Protein AF-A0A1N6SUN8-F1 (afdb_monomer_lite)

Sequence (282 aa):
MEERDVRRLLSTALGSEPPSPFDSANVVTRGRRTRRRRRLAASGGVVLAVAAVTLPLVAGLQPSATTTVAGGRESAPATRSAGPTVSPSPSRSVAPSPSGAVVPSTTTTPSDVPTGRVVLTAGCATADPSAGADDEHGLPANQPKLMELYGRVEPAVKRRFPQVYAGGRLASPRDRIEVFRKPSSAFDEYVLREFARDCVAVFDARYSAREIKARADQIIADRAYWAARGITVASVGYDYIGQVVPVGVTGDVERARAEIPHRYRSGVPVEIIEHKAIFRAW

Organism: NCBI:txid1198245

pLDDT: mean 78.21, std 22.13, range [30.31, 98.56]

Radius of gyration: 28.71 Å; chains: 1; bounding box: 72×64×67 Å

Foldseek 3Di:
DDPVVVVVVVDVVPPPDPPDPPPVVVVVVVVVVVVVVVVVVVPDDDDDDDDDDDDDDDDDDDDDDDDDDDDDDDDDDDDDDDDDDDDDDDDDDDDDDDDDDDDPPPPPPPPPDQPFDKQKAQLLVVFDLCQQAADPVGGRNLVVVAVVVCVVPVVVCCVPPVFWWLAWDDPSSSNEIETETADDPVSSVCCNPVVNNGTYMYGYAPGHNVLLVVVLVVVVVCQVVQVVVQKHFPDWDGDSSHQATETEIDGCQVVCQVPVQVVVVPGHGYDYDHNPPPPPVD

Secondary structure (DSSP, 8-state):
--HHHHHHHHHHHS-S-PPP---HHHHHHHHHHHHHHHHHHTS---------------------------------------------------PPPP-----------------S-EEE-GGGGG--GGGGSB-TTSSBTTHHHHHHHHHHHHHHHHHH-TTTEEEEEEEGGGTEEEEEESS-HHHHHHHHHHTTTS-EEEEE-SS-HHHHHHHHHHHHHTHHHHHTTTEEEEEE---TTSS-EEEEEEE-HHHHHHHHHHHT-SSS-EEEEE--------

Structure (mmCIF, N/CA/C/O backbone):
data_AF-A0A1N6SUN8-F1
#
_entry.id   AF-A0A1N6SUN8-F1
#
loop_
_atom_site.group_PDB
_atom_site.id
_atom_site.type_symbol
_atom_site.label_atom_id
_atom_site.label_alt_id
_atom_site.label_comp_id
_atom_site.label_asym_id
_atom_site.label_entity_id
_atom_site.label_seq_id
_atom_site.pdbx_PDB_ins_code
_atom_site.Cartn_x
_atom_site.Cartn_y
_atom_site.Cartn_z
_atom_site.occupancy
_atom_site.B_iso_or_equiv
_atom_site.auth_seq_id
_atom_site.auth_comp_id
_atom_site.auth_asym_id
_atom_site.auth_atom_id
_atom_site.pdbx_PDB_model_num
ATOM 1 N N . MET A 1 1 ? -32.050 23.453 -13.429 1.00 56.84 1 MET A N 1
ATOM 2 C CA . MET A 1 1 ? -31.048 24.536 -13.414 1.00 56.84 1 MET A CA 1
ATOM 3 C C . MET A 1 1 ? -30.211 24.345 -14.662 1.00 56.84 1 MET A C 1
ATOM 5 O O . MET A 1 1 ? -29.557 23.316 -14.773 1.00 56.84 1 MET A O 1
ATOM 9 N N . GLU A 1 2 ? -30.374 25.213 -15.657 1.00 80.62 2 GLU A N 1
ATOM 10 C CA . GLU A 1 2 ? -29.755 25.021 -16.972 1.00 80.62 2 GLU A CA 1
ATOM 11 C C . GLU A 1 2 ? -28.292 25.482 -16.966 1.00 80.62 2 GLU A C 1
ATOM 13 O O . GLU A 1 2 ? -27.910 26.367 -16.204 1.00 80.62 2 GLU A O 1
ATOM 18 N N . GLU A 1 3 ? -27.458 24.911 -17.839 1.00 78.50 3 GLU A N 1
ATOM 19 C CA . GLU A 1 3 ? -26.029 25.248 -17.971 1.00 78.50 3 GLU A CA 1
ATOM 20 C C . GLU A 1 3 ? -25.787 26.760 -18.165 1.00 78.50 3 GLU A C 1
ATOM 22 O O . GLU A 1 3 ? -24.767 27.310 -17.742 1.00 78.50 3 GLU A O 1
ATOM 27 N N . ARG A 1 4 ? -26.766 27.457 -18.753 1.00 84.75 4 ARG A N 1
ATOM 28 C CA . ARG A 1 4 ? -26.748 28.911 -18.942 1.00 84.75 4 ARG A CA 1
ATOM 29 C C . ARG A 1 4 ? -26.793 29.684 -17.623 1.00 84.75 4 ARG A C 1
ATOM 31 O O . ARG A 1 4 ? -26.097 30.690 -17.514 1.00 84.75 4 ARG A O 1
ATOM 38 N N . ASP A 1 5 ? -27.520 29.199 -16.618 1.00 88.06 5 ASP A N 1
ATOM 39 C CA . ASP A 1 5 ? -27.576 29.834 -15.294 1.00 88.06 5 ASP A CA 1
ATOM 40 C C . ASP A 1 5 ? -26.265 29.646 -14.532 1.00 88.06 5 ASP A C 1
ATOM 42 O O . ASP A 1 5 ? -25.778 30.580 -13.898 1.00 88.06 5 ASP A O 1
ATOM 46 N N . VAL A 1 6 ? -25.635 28.474 -14.663 1.00 83.06 6 VAL A N 1
ATOM 47 C CA . VAL A 1 6 ? -24.327 28.200 -14.049 1.00 83.06 6 VAL A CA 1
ATOM 48 C C . VAL A 1 6 ? -23.251 29.105 -14.649 1.00 83.06 6 VAL A C 1
ATOM 50 O O . VAL A 1 6 ? -22.473 29.711 -13.913 1.00 83.06 6 VAL A O 1
ATOM 53 N N . ARG A 1 7 ? -23.234 29.272 -15.980 1.00 81.88 7 ARG A N 1
ATOM 54 C CA . ARG A 1 7 ? -22.300 30.196 -16.646 1.00 81.88 7 ARG A CA 1
ATOM 55 C C . ARG A 1 7 ? -22.542 31.645 -16.239 1.00 81.88 7 ARG A C 1
ATOM 57 O O . ARG A 1 7 ? -21.577 32.376 -16.027 1.00 81.88 7 ARG A O 1
ATOM 64 N N . ARG A 1 8 ? -23.805 32.052 -16.089 1.00 86.44 8 ARG A N 1
ATOM 65 C CA . ARG A 1 8 ? -24.150 33.412 -15.665 1.00 86.44 8 ARG A CA 1
ATOM 66 C C . ARG A 1 8 ? -23.684 33.673 -14.233 1.00 86.44 8 ARG A C 1
ATOM 68 O O . ARG A 1 8 ? -22.977 34.650 -14.013 1.00 86.44 8 ARG A O 1
ATOM 75 N N . LEU A 1 9 ? -23.956 32.755 -13.305 1.00 85.44 9 LEU A N 1
ATOM 76 C CA . LEU A 1 9 ? -23.503 32.849 -11.913 1.00 85.44 9 LEU A CA 1
ATOM 77 C C . LEU A 1 9 ? -21.974 32.860 -11.791 1.00 85.44 9 LEU A C 1
ATOM 79 O O . LEU A 1 9 ? -21.438 33.663 -11.033 1.00 85.44 9 LEU A O 1
ATOM 83 N N . LEU A 1 10 ? -21.263 32.048 -12.579 1.00 82.25 10 LEU A N 1
ATOM 84 C CA . LEU A 1 10 ? -19.796 32.061 -12.606 1.00 82.25 10 LEU A CA 1
ATOM 85 C C . LEU A 1 10 ? -19.239 33.370 -13.171 1.00 82.25 10 LEU A C 1
ATOM 87 O O . LEU A 1 10 ? -18.302 33.920 -12.604 1.00 82.25 10 LEU A O 1
ATOM 91 N N . SER A 1 11 ? -19.833 33.907 -14.240 1.00 80.38 11 SER A N 1
ATOM 92 C CA . SER A 1 11 ? -19.398 35.187 -14.817 1.00 80.38 11 SER A CA 1
ATOM 93 C C . SER A 1 11 ? -19.663 36.386 -13.900 1.00 80.38 11 SER A C 1
ATOM 95 O O . SER A 1 11 ? -18.913 37.353 -13.930 1.00 80.38 11 SER A O 1
ATOM 97 N N . THR A 1 12 ? -20.706 36.326 -13.066 1.00 84.44 12 THR A N 1
ATOM 98 C CA . THR A 1 12 ? -21.025 37.379 -12.091 1.00 84.44 12 THR A CA 1
ATOM 99 C C . THR A 1 12 ? -20.189 37.257 -10.815 1.00 84.44 12 THR A C 1
ATOM 101 O O . THR A 1 12 ? -19.820 38.274 -10.237 1.00 84.44 12 THR A O 1
ATOM 104 N N . ALA A 1 13 ? -19.856 36.035 -10.384 1.00 76.06 13 ALA A N 1
ATOM 105 C CA . ALA A 1 13 ? -19.004 35.805 -9.216 1.00 76.06 13 ALA A CA 1
ATOM 106 C C . ALA A 1 13 ? -17.519 36.085 -9.500 1.00 76.06 13 ALA A C 1
ATOM 108 O O . ALA A 1 13 ? -16.799 36.537 -8.616 1.00 76.06 13 ALA A O 1
ATOM 109 N N . LEU A 1 14 ? -17.067 35.861 -10.737 1.00 74.69 14 LEU A N 1
ATOM 110 C CA . LEU A 1 14 ? -15.730 36.218 -11.215 1.00 74.69 14 LEU A CA 1
ATOM 111 C C . LEU A 1 14 ? -15.720 37.649 -11.759 1.00 74.69 14 LEU A C 1
ATOM 113 O O . LEU A 1 14 ? -15.296 37.882 -12.892 1.00 74.69 14 LEU A O 1
ATOM 117 N N . GLY A 1 15 ? -16.240 38.593 -10.966 1.00 70.00 15 GLY A N 1
ATOM 118 C CA . GLY A 1 15 ? -16.196 40.017 -11.284 1.00 70.00 15 GLY A CA 1
ATOM 119 C C . GLY A 1 15 ? -14.800 40.446 -11.744 1.00 70.00 15 GLY A C 1
ATOM 120 O O . GLY A 1 15 ? -13.808 39.787 -11.440 1.00 70.00 15 GLY A O 1
ATOM 121 N N . SER A 1 16 ? -14.747 41.543 -12.501 1.00 64.06 16 SER A N 1
ATOM 122 C CA . SER A 1 16 ? -13.573 42.138 -13.159 1.00 64.06 16 SER A CA 1
ATOM 123 C C . SER A 1 16 ? -12.504 42.662 -12.187 1.00 64.06 16 SER A C 1
ATOM 125 O O . SER A 1 16 ? -12.005 43.777 -12.332 1.00 64.06 16 SER A O 1
ATOM 127 N N . GLU A 1 17 ? -12.180 41.883 -11.167 1.00 63.97 17 GLU A N 1
ATOM 128 C CA . GLU A 1 17 ? -11.077 42.101 -10.261 1.00 63.97 17 GLU A CA 1
ATOM 129 C C . GLU A 1 17 ? -9.815 41.605 -10.980 1.00 63.97 17 GLU A C 1
ATOM 131 O O . GLU A 1 17 ? -9.708 40.415 -11.300 1.00 63.97 17 GLU A O 1
ATOM 136 N N . PRO A 1 18 ? -8.890 42.509 -11.348 1.00 66.38 18 PRO A N 1
ATOM 137 C CA . PRO A 1 18 ? -7.663 42.109 -12.016 1.00 66.38 18 PRO A CA 1
ATOM 138 C C . PRO A 1 18 ? -6.938 41.092 -11.128 1.00 66.38 18 PRO A C 1
ATOM 140 O O . PRO A 1 18 ? -6.880 41.293 -9.911 1.00 66.38 18 PRO A O 1
ATOM 143 N N . PRO A 1 19 ? -6.400 39.996 -11.699 1.00 67.69 19 PRO A N 1
ATOM 144 C CA . PRO A 1 19 ? -5.712 38.990 -10.909 1.00 67.69 19 PRO A CA 1
ATOM 145 C C . PRO A 1 19 ? -4.619 39.688 -10.109 1.00 67.69 19 PRO A C 1
ATOM 147 O O . PRO A 1 19 ? -3.731 40.321 -10.686 1.00 67.69 19 PRO A O 1
ATOM 150 N N . SER A 1 20 ? -4.723 39.607 -8.780 1.00 71.19 20 SER A N 1
ATOM 151 C CA . SER A 1 20 ? -3.687 40.112 -7.885 1.00 71.19 20 SER A CA 1
ATOM 152 C C . SER A 1 20 ? -2.352 39.560 -8.387 1.00 71.19 20 SER A C 1
ATOM 154 O O . SER A 1 20 ? -2.270 38.343 -8.603 1.00 71.19 20 SER A O 1
ATOM 156 N N . PRO A 1 21 ? -1.352 40.415 -8.678 1.00 74.19 21 PRO A N 1
ATOM 157 C CA . PRO A 1 21 ? -0.106 39.969 -9.275 1.00 74.19 21 PRO A CA 1
ATOM 158 C C . PRO A 1 21 ? 0.476 38.890 -8.374 1.00 74.19 21 PRO A C 1
ATOM 160 O O . PRO A 1 21 ? 0.849 39.138 -7.227 1.00 74.19 21 PRO A O 1
ATOM 163 N N . PHE A 1 22 ? 0.473 37.661 -8.885 1.00 68.88 22 PHE A N 1
ATOM 164 C CA . PHE A 1 22 ? 0.947 36.515 -8.140 1.00 68.88 22 PHE A CA 1
ATOM 165 C C . PHE A 1 22 ? 2.447 36.704 -7.942 1.00 68.88 22 PHE A C 1
ATOM 167 O O . PHE A 1 22 ? 3.230 36.559 -8.883 1.00 68.88 22 PHE A O 1
ATOM 174 N N . ASP A 1 23 ? 2.839 37.087 -6.728 1.00 74.81 23 ASP A N 1
ATOM 175 C CA . ASP A 1 23 ? 4.227 37.362 -6.375 1.00 74.81 23 ASP A CA 1
ATOM 176 C C . ASP A 1 23 ? 5.006 36.046 -6.254 1.00 74.81 23 ASP A C 1
ATOM 178 O O . ASP A 1 23 ? 5.280 35.497 -5.180 1.00 74.81 23 ASP A O 1
ATOM 182 N N . SER A 1 24 ? 5.333 35.506 -7.423 1.00 75.62 24 SER A N 1
ATOM 183 C CA . SER A 1 24 ? 6.122 34.297 -7.606 1.00 75.62 24 SER A CA 1
ATOM 184 C C . SER A 1 24 ? 7.505 34.430 -6.963 1.00 75.62 24 SER A C 1
ATOM 186 O O . SER A 1 24 ? 8.028 33.445 -6.435 1.00 75.62 24 SER A O 1
ATOM 188 N N . ALA A 1 25 ? 8.066 35.643 -6.901 1.00 72.94 25 ALA A N 1
ATOM 189 C CA . ALA A 1 25 ? 9.340 35.906 -6.243 1.00 72.94 25 ALA A CA 1
ATOM 190 C C . ALA A 1 25 ? 9.250 35.676 -4.724 1.00 72.94 25 ALA A C 1
ATOM 192 O O . ALA A 1 25 ? 10.136 35.032 -4.145 1.00 72.94 25 ALA A O 1
ATOM 193 N N . ASN A 1 26 ? 8.159 36.101 -4.078 1.00 70.00 26 ASN A N 1
ATOM 194 C CA . ASN A 1 26 ? 7.915 35.817 -2.661 1.00 70.00 26 ASN A CA 1
ATOM 195 C C . ASN A 1 26 ? 7.646 34.329 -2.388 1.00 70.00 26 ASN A C 1
ATOM 197 O O . ASN A 1 26 ? 8.104 33.791 -1.375 1.00 70.00 26 ASN A O 1
ATOM 201 N N . VAL A 1 27 ? 6.974 33.616 -3.298 1.00 72.88 27 VAL A N 1
ATOM 202 C CA . VAL A 1 27 ? 6.751 32.165 -3.154 1.00 72.88 27 VAL A CA 1
ATOM 203 C C . VAL A 1 27 ? 8.070 31.387 -3.260 1.00 72.88 27 VAL A C 1
ATOM 205 O O . VAL A 1 27 ? 8.352 30.525 -2.421 1.00 72.88 27 VAL A O 1
ATOM 208 N N . VAL A 1 28 ? 8.933 31.728 -4.224 1.00 75.44 28 VAL A N 1
ATOM 209 C CA . VAL A 1 28 ? 10.231 31.059 -4.429 1.00 75.44 28 VAL A CA 1
ATOM 210 C C . VAL A 1 28 ? 11.203 31.345 -3.279 1.00 75.44 28 VAL A C 1
ATOM 212 O O . VAL A 1 28 ? 11.866 30.431 -2.774 1.00 75.44 28 VAL A O 1
ATOM 215 N N . THR A 1 29 ? 11.272 32.589 -2.799 1.00 74.06 29 THR A N 1
ATOM 216 C CA . THR A 1 29 ? 12.125 32.947 -1.651 1.00 74.06 29 THR A CA 1
ATOM 217 C C . THR A 1 29 ? 11.639 32.301 -0.350 1.00 74.06 29 THR A C 1
ATOM 219 O O . THR A 1 29 ? 12.455 31.755 0.407 1.00 74.06 29 THR A O 1
ATOM 222 N N . ARG A 1 30 ? 10.319 32.243 -0.115 1.00 72.12 30 ARG A N 1
ATOM 223 C CA . ARG A 1 30 ? 9.719 31.532 1.029 1.00 72.12 30 ARG A CA 1
ATOM 224 C C . ARG A 1 30 ? 9.969 30.017 0.956 1.00 72.12 30 ARG A C 1
ATOM 226 O O . ARG A 1 30 ? 10.292 29.398 1.976 1.00 72.12 30 ARG A O 1
ATOM 233 N N . GLY A 1 31 ? 9.950 29.429 -0.241 1.00 70.19 31 GLY A N 1
ATOM 234 C CA . GLY A 1 31 ? 10.326 28.030 -0.471 1.00 70.19 31 GLY A CA 1
ATOM 235 C C . GLY A 1 31 ? 11.788 27.731 -0.108 1.00 70.19 31 GLY A C 1
ATOM 236 O O . GLY A 1 31 ? 12.070 26.804 0.661 1.00 70.19 31 GLY A O 1
ATOM 237 N N . ARG A 1 32 ? 12.732 28.564 -0.573 1.00 75.38 32 ARG A N 1
ATOM 238 C CA . ARG A 1 32 ? 14.177 28.394 -0.311 1.00 75.38 32 ARG A CA 1
ATOM 239 C C . ARG A 1 32 ? 14.530 28.488 1.180 1.00 75.38 32 ARG A C 1
ATOM 241 O O . ARG A 1 32 ? 15.350 27.705 1.668 1.00 75.38 32 ARG A O 1
ATOM 248 N N . ARG A 1 33 ? 13.887 29.393 1.929 1.00 70.06 33 ARG A N 1
ATOM 249 C CA . ARG A 1 33 ? 14.151 29.591 3.371 1.00 70.06 33 ARG A CA 1
ATOM 250 C C . ARG A 1 33 ? 13.700 28.393 4.215 1.00 70.06 33 ARG A C 1
ATOM 252 O O . ARG A 1 33 ? 14.422 27.963 5.115 1.00 70.06 33 ARG A O 1
ATOM 259 N N . THR A 1 34 ? 12.556 27.803 3.872 1.00 63.06 34 THR A N 1
ATOM 260 C CA . THR A 1 34 ? 12.016 26.607 4.543 1.00 63.06 34 THR A CA 1
ATOM 261 C C . THR A 1 34 ? 12.901 25.377 4.303 1.00 63.06 34 THR A C 1
ATOM 263 O O . THR A 1 34 ? 13.133 24.585 5.218 1.00 63.06 34 THR A O 1
ATOM 266 N N . ARG A 1 35 ? 13.480 25.249 3.100 1.00 60.81 35 ARG A N 1
ATOM 267 C CA . ARG A 1 35 ? 14.378 24.139 2.732 1.00 60.81 35 ARG A CA 1
ATOM 268 C C . ARG A 1 35 ? 15.741 24.228 3.434 1.00 60.81 35 ARG A C 1
ATOM 270 O O . ARG A 1 35 ? 16.231 23.211 3.919 1.00 60.81 35 ARG A O 1
ATOM 277 N N . ARG A 1 36 ? 16.314 25.435 3.589 1.00 63.62 36 ARG A N 1
ATOM 278 C CA . ARG A 1 36 ? 17.537 25.645 4.399 1.00 63.62 36 ARG A CA 1
ATOM 279 C C . ARG A 1 36 ? 17.331 25.287 5.874 1.00 63.62 36 ARG A C 1
ATOM 281 O O . ARG A 1 36 ? 18.203 24.654 6.456 1.00 63.62 36 ARG A O 1
ATOM 288 N N . ARG A 1 37 ? 16.172 25.613 6.463 1.00 58.56 37 ARG A N 1
ATOM 289 C CA . ARG A 1 37 ? 15.859 25.228 7.854 1.00 58.56 37 ARG A CA 1
ATOM 290 C C . ARG A 1 37 ? 15.764 23.711 8.043 1.00 58.56 37 ARG A C 1
ATOM 292 O O . ARG A 1 37 ? 16.254 23.203 9.042 1.00 58.56 37 ARG A O 1
ATOM 299 N N . ARG A 1 38 ? 15.211 22.976 7.069 1.00 56.09 38 ARG A N 1
ATOM 300 C CA . ARG A 1 38 ? 15.175 21.500 7.118 1.00 56.09 38 ARG A CA 1
ATOM 301 C C . ARG A 1 38 ? 16.560 20.862 7.005 1.00 56.09 38 ARG A C 1
ATOM 303 O O . ARG A 1 38 ? 16.800 19.860 7.663 1.00 56.09 38 ARG A O 1
ATOM 310 N N . ARG A 1 39 ? 17.478 21.460 6.234 1.00 53.47 39 ARG A N 1
ATOM 311 C CA . ARG A 1 39 ? 18.872 20.987 6.149 1.00 53.47 39 ARG A CA 1
ATOM 312 C C . ARG A 1 39 ? 19.639 21.157 7.464 1.00 53.47 39 ARG A C 1
ATOM 314 O O . ARG A 1 39 ? 20.458 20.308 7.773 1.00 53.47 39 ARG A O 1
ATOM 321 N N . LEU A 1 40 ? 19.332 22.188 8.256 1.00 47.19 40 LEU A N 1
ATOM 322 C CA . LEU A 1 40 ? 19.958 22.395 9.570 1.00 47.19 40 LEU A CA 1
ATOM 323 C C . LEU A 1 40 ? 19.344 21.520 10.679 1.00 47.19 40 LEU A C 1
ATOM 325 O O . LEU A 1 40 ? 20.030 21.181 11.632 1.00 47.19 40 LEU A O 1
ATOM 329 N N . ALA A 1 41 ? 18.089 21.081 10.542 1.00 48.00 41 ALA A N 1
ATOM 330 C CA . ALA A 1 41 ? 17.461 20.163 11.500 1.00 48.00 41 ALA A CA 1
ATOM 331 C C . ALA A 1 41 ? 17.980 18.711 11.402 1.00 48.00 41 ALA A C 1
ATOM 333 O O . ALA A 1 41 ? 17.825 17.946 12.349 1.00 48.00 41 ALA A O 1
ATOM 334 N N . ALA A 1 42 ? 18.612 18.333 10.285 1.00 50.69 42 ALA A N 1
ATOM 335 C CA . ALA A 1 42 ? 19.261 17.029 10.122 1.00 50.69 42 ALA A CA 1
ATOM 336 C C . ALA A 1 42 ? 20.680 16.977 10.731 1.00 50.69 42 ALA A C 1
ATOM 338 O O . ALA A 1 42 ? 21.271 15.905 10.814 1.00 50.69 42 ALA A O 1
ATOM 339 N N . SER A 1 43 ? 21.216 18.111 11.193 1.00 47.41 43 SER A N 1
ATOM 340 C CA . SER A 1 43 ? 22.536 18.215 11.816 1.00 47.41 43 SER A CA 1
ATOM 341 C C . SER A 1 43 ? 22.460 19.087 13.075 1.00 47.41 43 SER A C 1
ATOM 343 O O . SER A 1 43 ? 22.785 20.264 13.023 1.00 47.41 43 SER A O 1
ATOM 345 N N . GLY A 1 44 ? 21.977 18.505 14.179 1.00 40.88 44 GLY A N 1
ATOM 346 C CA . GLY A 1 44 ? 22.195 18.926 15.574 1.00 40.88 44 GLY A CA 1
ATOM 347 C C . GLY A 1 44 ? 22.048 20.412 15.957 1.00 40.88 44 GLY A C 1
ATOM 348 O O . GLY A 1 44 ? 22.893 21.235 15.629 1.00 40.88 44 GLY A O 1
ATOM 349 N N . GLY A 1 45 ? 21.079 20.719 16.829 1.00 34.34 45 GLY A N 1
ATOM 350 C CA . GLY A 1 45 ? 21.181 21.866 17.746 1.00 34.34 45 GLY A CA 1
ATOM 351 C C . GLY A 1 45 ? 19.976 22.810 17.782 1.00 34.34 45 GLY A C 1
ATOM 352 O O . GLY A 1 45 ? 19.557 23.372 16.776 1.00 34.34 45 GLY A O 1
ATOM 353 N N . VAL A 1 46 ? 19.440 22.993 18.989 1.00 44.28 46 VAL A N 1
ATOM 354 C CA . VAL A 1 46 ? 18.352 23.907 19.370 1.00 44.28 46 VAL A CA 1
ATOM 355 C C . VAL A 1 46 ? 18.773 25.372 19.210 1.00 44.28 46 VAL A C 1
ATOM 357 O O . VAL A 1 46 ? 19.766 25.745 19.818 1.00 44.28 46 VAL A O 1
ATOM 360 N N . VAL A 1 47 ? 17.969 26.217 18.537 1.00 35.91 47 VAL A N 1
ATOM 361 C CA . VAL A 1 47 ? 17.794 27.648 18.892 1.00 35.91 47 VAL A CA 1
ATOM 362 C C . VAL A 1 47 ? 16.382 28.140 18.512 1.00 35.91 47 VAL A C 1
ATOM 364 O O . VAL A 1 47 ? 15.921 27.970 17.382 1.00 35.91 47 VAL A O 1
ATOM 367 N N . LEU A 1 48 ? 15.717 28.765 19.488 1.00 43.09 48 LEU A N 1
ATOM 368 C CA . LEU A 1 48 ? 14.439 29.486 19.424 1.00 43.09 48 LEU A CA 1
ATOM 369 C C . LEU A 1 48 ? 14.513 30.745 18.540 1.00 43.09 48 LEU A C 1
ATOM 371 O O . LEU A 1 48 ? 15.464 31.513 18.642 1.00 43.09 48 LEU A O 1
ATOM 375 N N . ALA A 1 49 ? 13.463 31.031 17.762 1.00 30.31 49 ALA A N 1
ATOM 376 C CA . ALA A 1 49 ? 13.185 32.391 17.287 1.00 30.31 49 ALA A CA 1
ATOM 377 C C . ALA A 1 49 ? 11.681 32.575 17.019 1.00 30.31 49 ALA A C 1
ATOM 379 O O . ALA A 1 49 ? 11.135 32.022 16.061 1.00 30.31 49 ALA A O 1
ATOM 380 N N . VAL A 1 50 ? 11.040 33.346 17.901 1.00 34.28 50 VAL A N 1
ATOM 381 C CA . VAL A 1 50 ? 9.632 33.764 17.873 1.00 34.28 50 VAL A CA 1
ATOM 382 C C . VAL A 1 50 ? 9.471 34.938 16.905 1.00 34.28 50 VAL A C 1
ATOM 384 O O . VAL A 1 50 ? 10.240 35.893 16.962 1.00 34.28 50 VAL A O 1
ATOM 387 N N . ALA A 1 51 ? 8.457 34.888 16.042 1.00 31.47 51 ALA A N 1
ATOM 388 C CA . ALA A 1 51 ? 7.968 36.051 15.307 1.00 31.47 51 ALA A CA 1
ATOM 389 C C . ALA A 1 51 ? 6.439 36.069 15.415 1.00 31.47 51 ALA A C 1
ATOM 391 O O . ALA A 1 51 ? 5.770 35.176 14.899 1.00 31.47 51 ALA A O 1
ATOM 392 N N . ALA A 1 52 ? 5.921 37.057 16.14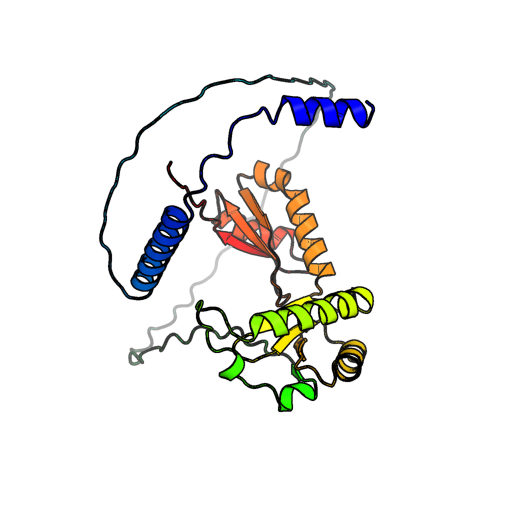3 1.00 36.62 52 ALA A N 1
ATOM 393 C CA . ALA A 1 52 ? 4.499 37.297 16.335 1.00 36.62 52 ALA A CA 1
ATOM 394 C C . ALA A 1 52 ? 3.897 37.945 15.080 1.00 36.62 52 ALA A C 1
ATOM 396 O O . ALA A 1 52 ? 4.440 38.921 14.565 1.00 36.62 52 ALA A O 1
ATOM 397 N N . VAL A 1 53 ? 2.768 37.417 14.611 1.00 34.25 53 VAL A N 1
ATOM 398 C CA . VAL A 1 53 ? 1.900 38.071 13.626 1.00 34.25 53 VAL A CA 1
ATOM 399 C C . VAL A 1 53 ? 0.478 37.971 14.163 1.00 34.25 53 VAL A C 1
ATOM 401 O O . VAL A 1 53 ? -0.012 36.881 14.434 1.00 34.25 53 VAL A O 1
ATOM 404 N N . THR A 1 54 ? -0.144 39.122 14.381 1.00 37.44 54 THR A N 1
ATOM 405 C CA . THR A 1 54 ? -1.511 39.288 14.881 1.00 37.44 54 THR A CA 1
ATOM 406 C C . THR A 1 54 ? -2.514 39.427 13.728 1.00 37.44 54 THR A C 1
ATOM 408 O O . THR A 1 54 ? -2.124 39.863 12.645 1.00 37.44 54 THR A O 1
ATOM 411 N N . LEU A 1 55 ? -3.798 39.143 14.039 1.00 34.09 55 LEU A N 1
ATOM 412 C CA . LEU A 1 55 ? -5.080 39.512 13.372 1.00 34.09 55 LEU A CA 1
ATOM 413 C C . LEU A 1 55 ? -5.897 38.326 12.793 1.00 34.09 55 LEU A C 1
ATOM 415 O O . LEU A 1 55 ? -5.314 37.328 12.384 1.00 34.09 55 LEU A O 1
ATOM 419 N N . PRO A 1 56 ? -7.233 38.462 12.619 1.00 34.19 56 PRO A N 1
ATOM 420 C CA . PRO A 1 56 ? -8.261 38.720 13.634 1.00 34.19 56 PRO A CA 1
ATOM 421 C C . PRO A 1 56 ? -9.404 37.666 13.598 1.00 34.19 56 PRO A C 1
ATOM 423 O O . PRO A 1 56 ? -9.586 36.943 12.621 1.00 34.19 56 PRO A O 1
ATOM 426 N N . LEU A 1 57 ? -10.192 37.607 14.682 1.00 40.16 57 LEU A N 1
ATOM 427 C CA . LEU A 1 57 ? -11.412 36.798 14.836 1.00 40.16 57 LEU A CA 1
ATOM 428 C C . LEU A 1 57 ? -12.425 37.016 13.695 1.00 40.16 57 LEU A C 1
ATOM 430 O O . LEU A 1 57 ? -12.785 38.156 13.410 1.00 40.16 57 LEU A O 1
ATOM 434 N N . VAL A 1 58 ? -13.018 35.927 13.191 1.00 37.16 58 VAL A N 1
ATOM 435 C CA . VAL A 1 58 ? -14.358 35.956 12.581 1.00 37.16 58 VAL A CA 1
ATOM 436 C C . VAL A 1 58 ? -15.225 34.895 13.250 1.00 37.16 58 VAL A C 1
ATOM 438 O O . VAL A 1 58 ? -14.900 33.709 13.258 1.00 37.16 58 VAL A O 1
ATOM 441 N N . ALA A 1 59 ? -16.309 35.369 13.858 1.00 38.16 59 ALA A N 1
ATOM 442 C CA . ALA A 1 59 ? -17.325 34.590 14.544 1.00 38.16 59 ALA A CA 1
ATOM 443 C C . ALA A 1 59 ? -18.504 34.260 13.611 1.00 38.16 59 ALA A C 1
ATOM 445 O O . ALA A 1 59 ? -18.810 35.022 12.695 1.00 38.16 59 ALA A O 1
ATOM 446 N N . GLY A 1 60 ? -19.212 33.176 13.937 1.00 34.56 60 GLY A N 1
ATOM 447 C CA . GLY A 1 60 ? -20.552 32.843 13.436 1.00 34.56 60 GLY A CA 1
ATOM 448 C C . GLY A 1 60 ? -20.584 31.605 12.536 1.00 34.56 60 GLY A C 1
ATOM 449 O O . GLY A 1 60 ? -19.642 31.345 11.804 1.00 34.56 60 GLY A O 1
ATOM 450 N N . LEU A 1 61 ? -21.608 30.756 12.527 1.00 36.72 61 LEU A N 1
ATOM 451 C CA . LEU A 1 61 ? -22.880 30.653 13.247 1.00 36.72 61 LEU A CA 1
ATOM 452 C C . LEU A 1 61 ? -23.296 29.169 13.144 1.00 36.72 61 LEU A C 1
ATOM 454 O O . LEU A 1 61 ? -23.044 28.526 12.125 1.00 36.72 61 LEU A O 1
ATOM 458 N N . GLN A 1 62 ? -23.927 28.628 14.188 1.00 39.56 62 GLN A N 1
ATOM 459 C CA . GLN A 1 62 ? -24.604 27.324 14.149 1.00 39.56 62 GLN A CA 1
ATOM 460 C C . GLN A 1 62 ? -25.920 27.419 13.358 1.00 39.56 62 GLN A C 1
ATOM 462 O O . GLN A 1 62 ? -26.489 28.507 13.239 1.00 39.56 62 GLN A O 1
ATOM 467 N N . PRO A 1 63 ? -26.459 26.277 12.900 1.00 50.62 63 PRO A N 1
ATOM 468 C CA . PRO A 1 63 ? -27.715 25.859 13.521 1.00 50.62 63 PRO A CA 1
ATOM 469 C C . PRO A 1 63 ? -27.828 24.358 13.823 1.00 50.62 63 PRO A C 1
ATOM 471 O O . PRO A 1 63 ? -27.297 23.486 13.139 1.00 50.62 63 PRO A O 1
ATOM 474 N N . SER A 1 64 ? -28.590 24.119 14.886 1.00 42.78 64 SER A N 1
ATOM 475 C CA . SER A 1 64 ? -29.074 22.858 15.431 1.00 42.78 64 SER A CA 1
ATOM 476 C C . SER A 1 64 ? -30.036 22.117 14.498 1.00 42.78 64 SER A C 1
ATOM 478 O O . SER A 1 64 ? -30.879 22.736 13.854 1.00 42.78 64 SER A O 1
ATOM 480 N N . ALA A 1 65 ? -30.015 20.784 14.549 1.00 46.28 65 ALA A N 1
ATOM 481 C CA . ALA A 1 65 ? -31.179 19.960 14.232 1.00 46.28 65 ALA A CA 1
ATOM 482 C C . ALA A 1 65 ? -31.227 18.760 15.186 1.00 46.28 65 ALA A C 1
ATOM 484 O O . ALA A 1 65 ? -30.474 17.796 15.073 1.00 46.28 65 ALA A O 1
ATOM 485 N N . THR A 1 66 ? -32.110 18.876 16.169 1.00 44.41 66 THR A N 1
ATOM 486 C CA . THR A 1 66 ? -32.586 17.824 17.062 1.00 44.41 66 THR A CA 1
ATOM 487 C C . THR A 1 66 ? -33.528 16.903 16.290 1.00 44.41 66 THR A C 1
ATOM 489 O O . THR A 1 66 ? -34.458 17.369 15.636 1.00 44.41 66 THR A O 1
ATOM 492 N N . THR A 1 67 ? -33.347 15.589 16.396 1.00 53.41 67 THR A N 1
ATOM 493 C CA . THR A 1 67 ? -34.411 14.633 16.066 1.00 53.41 67 THR A CA 1
ATOM 494 C C . THR A 1 67 ? -34.520 13.625 17.196 1.00 53.41 67 THR A C 1
ATOM 496 O O . THR A 1 67 ? -33.662 12.772 17.403 1.00 53.41 67 THR A O 1
ATOM 499 N N . THR A 1 68 ? -35.578 13.806 17.974 1.00 45.12 68 THR A N 1
ATOM 500 C CA . THR A 1 68 ? -36.022 12.948 19.065 1.00 45.12 68 THR A CA 1
ATOM 501 C C . THR A 1 68 ? -36.824 11.796 18.463 1.00 45.12 68 THR A C 1
ATOM 503 O O . THR A 1 68 ? -37.841 12.042 17.822 1.00 45.12 68 THR A O 1
ATOM 506 N N . VAL A 1 69 ? -36.410 10.547 18.683 1.00 55.94 69 VAL A N 1
ATOM 507 C CA . VAL A 1 69 ? -37.291 9.381 18.515 1.00 55.94 69 VAL A CA 1
ATOM 508 C C . VAL A 1 69 ? -37.288 8.601 19.818 1.00 55.94 69 VAL A C 1
ATOM 510 O O . VAL A 1 69 ? -36.250 8.161 20.308 1.00 55.94 69 VAL A O 1
ATOM 513 N N . ALA A 1 70 ? -38.485 8.514 20.386 1.00 47.12 70 ALA A N 1
ATOM 514 C CA . ALA A 1 70 ? -38.827 7.838 21.619 1.00 47.12 70 ALA A CA 1
ATOM 515 C C . ALA A 1 70 ? -39.345 6.419 21.341 1.00 47.12 70 ALA A C 1
ATOM 517 O O . ALA A 1 70 ? -39.980 6.169 20.318 1.00 47.12 70 ALA A O 1
ATOM 518 N N . GLY A 1 71 ? -39.132 5.532 22.312 1.00 45.84 71 GLY A N 1
ATOM 519 C CA . GLY A 1 71 ? -39.706 4.188 22.395 1.00 45.84 71 GLY A CA 1
ATOM 520 C C . GLY A 1 71 ? -38.610 3.176 22.732 1.00 45.84 71 GLY A C 1
ATOM 521 O O . GLY A 1 71 ? -37.679 3.012 21.962 1.00 45.84 71 GLY A O 1
ATOM 522 N N . GLY A 1 72 ? -38.590 2.479 23.861 1.00 44.06 72 GLY A N 1
ATOM 523 C CA . GLY A 1 72 ? -39.607 2.254 24.878 1.00 44.06 72 GLY A CA 1
ATOM 524 C C . GLY A 1 72 ? -39.517 0.786 25.308 1.00 44.06 72 GLY A C 1
ATOM 525 O O . GLY A 1 72 ? -39.564 -0.086 24.448 1.00 44.06 72 GLY A O 1
ATOM 526 N N . ARG A 1 73 ? -39.461 0.572 26.632 1.00 44.22 73 ARG A N 1
ATOM 527 C CA . ARG A 1 73 ? -39.573 -0.685 27.407 1.00 44.22 73 ARG A CA 1
ATOM 528 C C . ARG A 1 73 ? -38.385 -1.655 27.459 1.00 44.22 73 ARG A C 1
ATOM 530 O O . ARG A 1 73 ? -37.686 -1.830 26.476 1.00 44.22 73 ARG A O 1
ATOM 537 N N . GLU A 1 74 ? -38.173 -2.443 28.516 1.00 46.81 74 GLU A N 1
ATOM 538 C CA . GLU A 1 74 ? -38.530 -2.455 29.955 1.00 46.81 74 GLU A CA 1
ATOM 539 C C . GLU A 1 74 ? -37.930 -3.765 30.523 1.00 46.81 74 GLU A C 1
ATOM 541 O O . GLU A 1 74 ? -38.062 -4.787 29.860 1.00 46.81 74 GLU A O 1
ATOM 546 N N . SER A 1 75 ? -37.286 -3.698 31.702 1.00 49.25 75 SER A N 1
ATOM 547 C CA . SER A 1 75 ? -37.077 -4.718 32.771 1.00 49.25 75 SER A CA 1
ATOM 548 C C . SER A 1 75 ? -36.715 -6.184 32.407 1.00 49.25 75 SER A C 1
ATOM 550 O O . SER A 1 75 ? -37.350 -6.812 31.579 1.00 49.25 75 SER A O 1
ATOM 552 N N . ALA A 1 76 ? -35.764 -6.877 33.052 1.00 53.47 76 ALA A N 1
ATOM 553 C CA . ALA A 1 76 ? -35.650 -7.147 34.496 1.00 53.47 76 ALA A CA 1
ATOM 554 C C . ALA A 1 76 ? -34.331 -7.935 34.829 1.00 53.47 76 ALA A C 1
ATOM 556 O O . ALA A 1 76 ? -33.596 -8.279 33.902 1.00 53.47 76 ALA A O 1
ATOM 557 N N . PRO A 1 77 ? -34.009 -8.219 36.120 1.00 69.62 77 PRO A N 1
ATOM 558 C CA . PRO A 1 77 ? -32.650 -8.498 36.626 1.00 69.62 77 PRO A CA 1
ATOM 559 C C . PRO A 1 77 ? -32.386 -9.939 37.156 1.00 69.62 77 PRO A C 1
ATOM 561 O O . PRO A 1 77 ? -33.255 -10.802 37.093 1.00 69.62 77 PRO A O 1
ATOM 564 N N . ALA A 1 78 ? -31.204 -10.101 37.791 1.00 45.84 78 ALA A N 1
ATOM 565 C CA . ALA A 1 78 ? -30.643 -11.231 38.575 1.00 45.84 78 ALA A CA 1
ATOM 566 C C . ALA A 1 78 ? -29.788 -12.232 37.753 1.00 45.84 78 ALA A C 1
ATOM 568 O O . ALA A 1 78 ? -30.084 -12.495 36.599 1.00 45.84 78 ALA A O 1
ATOM 569 N N . THR A 1 79 ? -28.650 -12.770 38.219 1.00 49.84 79 THR A N 1
ATOM 570 C CA . THR A 1 79 ? -28.330 -13.267 39.570 1.00 49.84 79 THR A CA 1
ATOM 571 C C . THR A 1 79 ? -26.803 -13.330 39.785 1.00 49.84 79 THR A C 1
ATOM 573 O O . THR A 1 79 ? -26.049 -13.642 38.865 1.00 49.84 79 THR A O 1
ATOM 576 N N . ARG A 1 80 ? -26.345 -13.060 41.018 1.00 52.56 80 ARG A N 1
ATOM 577 C CA . ARG A 1 80 ? -24.978 -13.331 41.512 1.00 52.56 80 ARG A CA 1
ATOM 578 C C . ARG A 1 80 ? -24.711 -14.841 41.576 1.00 52.56 80 ARG A C 1
ATOM 580 O O . ARG A 1 80 ? -25.595 -15.579 41.995 1.00 52.56 80 ARG A O 1
ATOM 587 N N . SER A 1 81 ? -23.473 -15.273 41.335 1.00 54.34 81 SER A N 1
ATOM 588 C CA . SER A 1 81 ? -22.940 -16.478 41.984 1.00 54.34 81 SER A CA 1
ATOM 589 C C . SER A 1 81 ? -21.430 -16.376 42.187 1.00 54.34 81 SER A C 1
ATOM 591 O O . SER A 1 81 ? -20.723 -15.754 41.397 1.00 54.34 81 SER A O 1
ATOM 593 N N . ALA A 1 82 ? -20.983 -16.913 43.315 1.00 51.22 82 ALA A N 1
ATOM 594 C CA . ALA A 1 82 ? -19.723 -16.640 43.985 1.00 51.22 82 ALA A CA 1
ATOM 595 C C . ALA A 1 82 ? -18.744 -17.828 43.918 1.00 51.22 82 ALA A C 1
ATOM 597 O O . ALA A 1 82 ? -19.177 -18.969 44.029 1.00 51.22 82 ALA A O 1
ATOM 598 N N . GLY A 1 83 ? -17.438 -17.516 43.871 1.00 42.94 83 GLY A N 1
ATOM 599 C CA . GLY A 1 83 ? -16.304 -18.349 44.328 1.00 42.94 83 GLY A CA 1
ATOM 600 C C . GLY A 1 83 ? -15.934 -19.592 43.492 1.00 42.94 83 GLY A C 1
ATOM 601 O O . GLY A 1 83 ? -16.734 -20.013 42.664 1.00 42.94 83 GLY A O 1
ATOM 602 N N . PRO A 1 84 ? -14.746 -20.216 43.698 1.00 61.25 84 PRO A N 1
ATOM 603 C CA . PRO A 1 84 ? -13.803 -20.018 44.801 1.00 61.25 84 PRO A CA 1
ATOM 604 C C . PRO A 1 84 ? -12.347 -19.675 44.405 1.00 61.25 84 PRO A C 1
ATOM 606 O O . PRO A 1 84 ? -11.865 -19.916 43.301 1.00 61.25 84 PRO A O 1
ATOM 609 N N . THR A 1 85 ? -11.659 -19.141 45.411 1.00 51.56 85 THR A N 1
ATOM 610 C CA . THR A 1 85 ? -10.214 -19.015 45.638 1.00 51.56 85 THR A CA 1
ATOM 611 C C . THR A 1 85 ? -9.430 -20.304 45.360 1.00 51.56 85 THR A C 1
ATOM 613 O O . THR A 1 85 ? -9.792 -21.352 45.891 1.00 51.56 85 THR A O 1
ATOM 616 N N . VAL A 1 86 ? -8.293 -20.215 44.651 1.00 56.62 86 VAL A N 1
ATOM 617 C CA . VAL A 1 86 ? -7.226 -21.233 44.708 1.00 56.62 86 VAL A CA 1
ATOM 618 C C . VAL A 1 86 ? -5.850 -20.581 44.893 1.00 56.62 86 VAL A C 1
ATOM 620 O O . VAL A 1 86 ? -5.492 -19.613 44.227 1.00 56.62 86 VAL A O 1
ATOM 623 N N . SER A 1 87 ? -5.149 -21.161 45.864 1.00 57.94 87 SER A N 1
ATOM 624 C CA . SER A 1 87 ? -3.867 -20.891 46.516 1.00 57.94 87 SER A CA 1
ATOM 625 C C . SER A 1 87 ? -2.635 -20.476 45.688 1.00 57.94 87 SER A C 1
ATOM 627 O O . SER A 1 87 ? -2.479 -20.891 44.541 1.00 57.94 87 SER A O 1
ATOM 629 N N . PRO A 1 88 ? -1.673 -19.784 46.343 1.00 72.69 88 PRO A N 1
ATOM 630 C CA . PRO A 1 88 ? -0.336 -19.472 45.834 1.00 72.69 88 PRO A CA 1
ATOM 631 C C . PRO A 1 88 ? 0.739 -20.492 46.280 1.00 72.69 88 PRO A C 1
ATOM 633 O O . PRO A 1 88 ? 0.650 -21.056 47.371 1.00 72.69 88 PRO A O 1
ATOM 636 N N . SER A 1 89 ? 1.787 -20.701 45.467 1.00 54.12 89 SER A N 1
ATOM 637 C CA . SER A 1 89 ? 3.075 -21.343 45.837 1.00 54.12 89 SER A CA 1
ATOM 638 C C . SER A 1 89 ? 4.069 -21.334 44.656 1.00 54.12 89 SER A C 1
ATOM 640 O O . SER A 1 89 ? 3.627 -21.293 43.510 1.00 54.12 89 SER A O 1
ATOM 642 N N . PRO A 1 90 ? 5.392 -21.471 44.873 1.00 60.47 90 PRO A N 1
ATOM 643 C CA . PRO A 1 90 ? 6.254 -20.590 45.650 1.00 60.47 90 PRO A CA 1
ATOM 644 C C . PRO A 1 90 ? 7.461 -20.090 44.823 1.00 60.47 90 PRO A C 1
ATOM 646 O O . PRO A 1 90 ? 7.784 -20.564 43.735 1.00 60.47 90 PRO A O 1
ATOM 649 N N . SER A 1 91 ? 8.140 -19.112 45.408 1.00 52.53 91 SER A N 1
ATOM 650 C CA . SER A 1 91 ? 9.369 -18.447 44.987 1.00 52.53 91 SER A CA 1
ATOM 651 C C . SER A 1 91 ? 10.473 -19.393 44.496 1.00 52.53 91 SER A C 1
ATOM 653 O O . SER A 1 91 ? 10.930 -20.265 45.234 1.00 52.53 91 SER A O 1
ATOM 655 N N . ARG A 1 92 ? 10.997 -19.141 43.288 1.00 50.62 92 ARG A N 1
ATOM 656 C CA . ARG A 1 92 ? 12.297 -19.666 42.855 1.00 50.62 92 ARG A CA 1
ATOM 657 C C . ARG A 1 92 ? 13.326 -18.542 42.913 1.00 50.62 92 ARG A C 1
ATOM 659 O O . ARG A 1 92 ? 13.350 -17.655 42.067 1.00 50.62 92 ARG A O 1
ATOM 666 N N . SER A 1 93 ? 14.138 -18.595 43.962 1.00 58.25 93 SER A N 1
ATOM 667 C CA . SER A 1 93 ? 15.346 -17.796 44.138 1.00 58.25 93 SER A CA 1
ATOM 668 C C . SER A 1 93 ? 16.368 -18.222 43.079 1.00 58.25 93 SER A C 1
ATOM 670 O O . SER A 1 93 ? 16.747 -19.394 43.036 1.00 58.25 93 SER A O 1
ATOM 672 N N . VAL A 1 94 ? 16.778 -17.304 42.202 1.00 57.62 94 VAL A N 1
ATOM 673 C CA . VAL A 1 94 ? 17.887 -17.509 41.260 1.00 57.62 94 VAL A CA 1
ATOM 674 C C . VAL A 1 94 ? 18.990 -16.521 41.616 1.00 57.62 94 VAL A C 1
ATOM 676 O O . VAL A 1 94 ? 18.757 -15.322 41.746 1.00 57.62 94 VAL A O 1
ATOM 679 N N . ALA A 1 95 ? 20.172 -17.087 41.830 1.00 66.94 95 ALA A N 1
ATOM 680 C CA . ALA A 1 95 ? 21.398 -16.440 42.261 1.00 66.94 95 ALA A CA 1
ATOM 681 C C . ALA A 1 95 ? 21.907 -15.355 41.284 1.00 66.94 95 ALA A C 1
ATOM 683 O O . ALA A 1 95 ? 21.652 -15.441 40.080 1.00 66.94 95 ALA A O 1
ATOM 684 N N . PRO A 1 96 ? 22.683 -14.372 41.778 1.00 61.75 96 PRO A N 1
ATOM 685 C CA . PRO A 1 96 ? 23.346 -13.376 40.944 1.00 61.75 96 PRO A CA 1
ATOM 686 C C . PRO A 1 96 ? 24.534 -14.003 40.197 1.00 61.75 96 PRO A C 1
ATOM 688 O O . PRO A 1 96 ? 25.440 -14.562 40.813 1.00 61.75 96 PRO A O 1
ATOM 691 N N . SER A 1 97 ? 24.529 -13.906 38.864 1.00 55.88 97 SER A N 1
ATOM 692 C CA . SER A 1 97 ? 25.674 -14.251 38.011 1.00 55.88 97 SER A CA 1
ATOM 693 C C . SER A 1 97 ? 26.405 -12.978 37.551 1.00 55.88 97 SER A C 1
ATOM 695 O O . SER A 1 97 ? 25.766 -11.933 37.414 1.00 55.88 97 SER A O 1
ATOM 697 N N . PRO A 1 98 ? 27.738 -13.039 37.381 1.00 61.34 98 PRO A N 1
ATOM 698 C CA . PRO A 1 98 ? 28.635 -11.894 37.497 1.00 61.34 98 PRO A CA 1
ATOM 699 C C . PRO A 1 98 ? 28.708 -11.017 36.243 1.00 61.34 98 PRO A C 1
ATOM 701 O O . PRO A 1 98 ? 28.514 -11.475 35.119 1.00 61.34 98 PRO A O 1
ATOM 704 N N . SER A 1 99 ? 29.061 -9.752 36.490 1.00 58.38 99 SER A N 1
ATOM 705 C CA . SER A 1 99 ? 29.474 -8.723 35.534 1.00 58.38 99 SER A CA 1
ATOM 706 C C . SER A 1 99 ? 30.242 -9.274 34.332 1.00 58.38 99 SER A C 1
ATOM 708 O O . SER A 1 99 ? 31.407 -9.653 34.440 1.00 58.38 99 SER A O 1
ATOM 710 N N . GLY A 1 100 ? 29.586 -9.244 33.173 1.00 43.84 100 GLY A N 1
ATOM 711 C CA . GLY A 1 100 ? 30.196 -9.384 31.856 1.00 43.84 100 GLY A CA 1
ATOM 712 C C . GLY A 1 100 ? 30.273 -8.022 31.171 1.00 43.84 100 GLY A C 1
ATOM 713 O O . GLY A 1 100 ? 29.355 -7.214 31.275 1.00 43.84 100 GLY A O 1
ATOM 714 N N . ALA A 1 101 ? 31.402 -7.772 30.517 1.00 49.28 101 ALA A N 1
ATOM 715 C CA . ALA A 1 101 ? 31.832 -6.505 29.948 1.00 49.28 101 ALA A CA 1
ATOM 716 C C . ALA A 1 101 ? 30.798 -5.797 29.053 1.00 49.28 101 ALA A C 1
ATOM 718 O O . ALA A 1 101 ? 30.117 -6.408 28.230 1.00 49.28 101 ALA A O 1
ATOM 719 N N . VAL A 1 102 ? 30.764 -4.467 29.179 1.00 45.72 102 VAL A N 1
ATOM 720 C CA . VAL A 1 102 ? 30.058 -3.544 28.287 1.00 45.72 102 VAL A CA 1
ATOM 721 C C . VAL A 1 102 ? 30.715 -3.607 26.907 1.00 45.72 102 VAL A C 1
ATOM 723 O O . VAL A 1 102 ? 31.736 -2.969 26.659 1.00 45.72 102 VAL A O 1
ATOM 726 N N . VAL A 1 103 ? 30.135 -4.400 26.010 1.00 49.28 103 VAL A N 1
ATOM 727 C CA . VAL A 1 103 ? 30.411 -4.315 24.573 1.00 49.28 103 VAL A CA 1
ATOM 728 C C . VAL A 1 103 ? 29.554 -3.170 24.021 1.00 49.28 103 VAL A C 1
ATOM 730 O O . VAL A 1 103 ? 28.357 -3.130 24.316 1.00 49.28 103 VAL A O 1
ATOM 733 N N . PRO A 1 104 ? 30.112 -2.217 23.256 1.00 53.44 104 PRO A N 1
ATOM 734 C CA . PRO A 1 104 ? 29.319 -1.172 22.626 1.00 53.44 104 PRO A CA 1
ATOM 735 C C . PRO A 1 104 ? 28.372 -1.803 21.601 1.00 53.44 104 PRO A C 1
ATOM 737 O O . PRO A 1 104 ? 28.778 -2.183 20.504 1.00 53.44 104 PRO A O 1
ATOM 740 N N . SER A 1 105 ? 27.099 -1.920 21.975 1.00 39.09 105 SER A N 1
ATOM 741 C CA . SER A 1 105 ? 26.013 -2.265 21.066 1.00 39.09 105 SER A CA 1
ATOM 742 C C . SER A 1 105 ? 25.879 -1.151 20.036 1.00 39.09 105 SER A C 1
ATOM 744 O O . SER A 1 105 ? 25.289 -0.102 20.294 1.00 39.09 105 SER A O 1
ATOM 746 N N . THR A 1 106 ? 26.440 -1.366 18.852 1.00 38.22 106 THR A N 1
ATOM 747 C CA . THR A 1 106 ? 26.049 -0.632 17.658 1.00 38.22 106 THR A CA 1
ATOM 748 C C . THR A 1 106 ? 24.584 -0.965 17.399 1.00 38.22 106 THR A C 1
ATOM 750 O O . THR A 1 106 ? 24.242 -2.060 16.953 1.00 38.22 106 THR A O 1
ATOM 753 N N . THR A 1 107 ? 23.699 -0.027 17.749 1.00 36.84 107 THR A N 1
ATOM 754 C CA . THR A 1 107 ? 22.273 -0.042 17.410 1.00 36.84 107 THR A CA 1
ATOM 755 C C . THR A 1 107 ? 22.146 -0.034 15.893 1.00 36.84 107 THR A C 1
ATOM 757 O O . THR A 1 107 ? 21.989 1.002 15.253 1.00 36.84 107 THR A O 1
ATOM 760 N N . THR A 1 108 ? 22.278 -1.215 15.307 1.00 36.78 108 THR A N 1
ATOM 761 C CA . THR A 1 108 ? 21.963 -1.470 13.915 1.00 36.78 108 THR A CA 1
ATOM 762 C C . THR A 1 108 ? 20.448 -1.493 13.878 1.00 36.78 108 THR A C 1
ATOM 764 O O . THR A 1 108 ? 19.826 -2.427 14.382 1.00 36.78 108 THR A O 1
ATOM 767 N N . THR A 1 109 ? 19.848 -0.406 13.396 1.00 45.22 109 THR A N 1
ATOM 768 C CA . THR A 1 109 ? 18.407 -0.323 13.151 1.00 45.22 109 THR A CA 1
ATOM 769 C C . THR A 1 109 ? 17.990 -1.598 12.414 1.00 45.22 109 THR A C 1
ATOM 771 O O . THR A 1 109 ? 18.635 -1.911 11.406 1.00 45.22 109 THR A O 1
ATOM 774 N N . PRO A 1 110 ? 17.004 -2.373 12.914 1.00 43.81 110 PRO A N 1
ATOM 775 C CA . PRO A 1 110 ? 16.560 -3.585 12.243 1.00 43.81 110 PRO A CA 1
ATOM 776 C C . PRO A 1 110 ? 16.185 -3.187 10.823 1.00 43.81 110 PRO A C 1
ATOM 778 O O . PRO A 1 110 ? 15.275 -2.395 10.600 1.00 43.81 110 PRO A O 1
ATOM 781 N N . SER A 1 111 ? 16.994 -3.628 9.866 1.00 46.16 111 SER A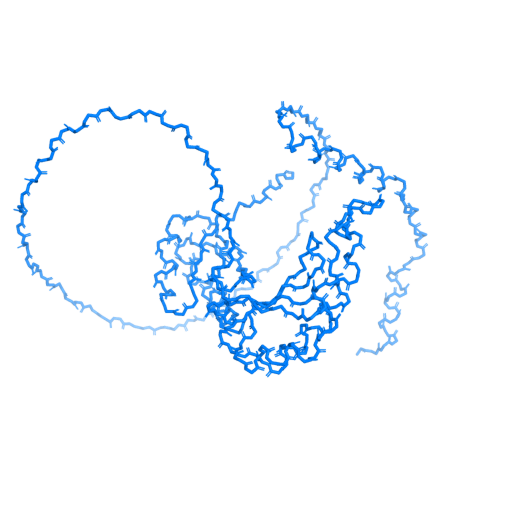 N 1
ATOM 782 C CA . SER A 1 111 ? 16.737 -3.333 8.473 1.00 46.16 111 SER A CA 1
ATOM 783 C C . SER A 1 111 ? 15.472 -4.091 8.107 1.00 46.16 111 SER A C 1
ATOM 785 O O . SER A 1 111 ? 15.481 -5.321 8.133 1.00 46.16 111 SER A O 1
ATOM 787 N N . ASP A 1 112 ? 14.410 -3.355 7.775 1.00 54.72 112 ASP A N 1
ATOM 788 C CA . ASP A 1 112 ? 13.166 -3.831 7.154 1.00 54.72 112 ASP A CA 1
ATOM 789 C C . ASP A 1 112 ? 13.445 -4.412 5.753 1.00 54.72 112 ASP A C 1
ATOM 791 O O . ASP A 1 112 ? 12.887 -3.994 4.735 1.00 54.72 112 ASP A O 1
ATOM 795 N N . VAL A 1 113 ? 14.399 -5.338 5.659 1.00 57.56 113 VAL A N 1
ATOM 796 C CA . VAL A 1 113 ? 14.676 -6.107 4.456 1.00 57.56 113 VAL A CA 1
ATOM 797 C C . VAL A 1 113 ? 13.667 -7.247 4.462 1.00 57.56 113 VAL A C 1
ATOM 799 O O . VAL A 1 113 ? 13.685 -8.063 5.386 1.00 57.56 113 VAL A O 1
ATOM 802 N N . PRO A 1 114 ? 12.775 -7.323 3.460 1.00 62.81 114 PRO A N 1
ATOM 803 C CA . PRO A 1 114 ? 11.862 -8.446 3.334 1.00 62.81 114 PRO A CA 1
ATOM 804 C C . PRO A 1 114 ? 12.681 -9.740 3.307 1.00 62.81 114 PRO A C 1
ATOM 806 O O . PRO A 1 114 ? 13.517 -9.928 2.428 1.00 62.81 114 PRO A O 1
ATOM 809 N N . THR A 1 115 ? 12.458 -10.631 4.270 1.00 60.19 115 THR A N 1
ATOM 810 C CA . THR A 1 115 ? 13.177 -11.912 4.408 1.00 60.19 115 THR A CA 1
ATOM 811 C C . THR A 1 115 ? 12.700 -12.988 3.422 1.00 60.19 115 THR A C 1
ATOM 813 O O . THR A 1 115 ? 13.101 -14.146 3.520 1.00 60.19 115 THR A O 1
ATOM 816 N N . GLY A 1 116 ? 11.828 -12.624 2.479 1.00 78.88 116 GLY A N 1
ATOM 817 C CA . GLY A 1 116 ? 11.228 -13.528 1.501 1.00 78.88 116 GLY A CA 1
ATOM 818 C C . GLY A 1 116 ? 12.051 -13.711 0.227 1.00 78.88 116 GLY A C 1
ATOM 819 O O . GLY A 1 116 ? 13.072 -13.058 0.002 1.00 78.88 116 GLY A O 1
ATOM 820 N N . ARG A 1 117 ? 11.564 -14.598 -0.647 1.00 89.56 117 ARG A N 1
ATOM 821 C CA . ARG A 1 117 ? 12.146 -14.791 -1.976 1.00 89.56 117 ARG A CA 1
ATOM 822 C C . ARG A 1 117 ? 11.955 -13.509 -2.784 1.00 89.56 117 ARG A C 1
ATOM 824 O O . ARG A 1 117 ? 10.851 -12.972 -2.856 1.00 89.56 117 ARG A O 1
ATOM 831 N N . VAL A 1 118 ? 13.026 -13.056 -3.429 1.00 95.25 118 VAL A N 1
ATOM 832 C CA . VAL A 1 118 ? 12.976 -11.942 -4.380 1.00 95.25 118 VAL A CA 1
ATOM 833 C C . VAL A 1 118 ? 13.024 -12.500 -5.796 1.00 95.25 118 VAL A C 1
ATOM 835 O O . VAL A 1 118 ? 13.898 -13.306 -6.119 1.00 95.25 118 VAL A O 1
ATOM 838 N N . VAL A 1 119 ? 12.091 -12.076 -6.645 1.00 97.00 119 VAL A N 1
ATOM 839 C CA . VAL A 1 119 ? 12.102 -12.365 -8.086 1.00 97.00 119 VAL A CA 1
ATOM 840 C C . VAL A 1 119 ? 12.458 -11.083 -8.828 1.00 97.00 119 VAL A C 1
ATOM 842 O O . VAL A 1 119 ? 11.841 -10.047 -8.605 1.00 97.00 119 VAL A O 1
ATOM 845 N N . LEU A 1 120 ? 13.467 -11.142 -9.693 1.00 97.81 120 LEU A N 1
ATOM 846 C CA . LEU A 1 120 ? 13.940 -10.001 -10.477 1.00 97.81 120 LEU A CA 1
ATOM 847 C C . LEU A 1 120 ? 13.672 -10.252 -11.960 1.00 97.81 120 LEU A C 1
ATOM 849 O O . LEU A 1 120 ? 13.980 -11.329 -12.470 1.00 97.81 120 LEU A O 1
ATOM 853 N N . THR A 1 121 ? 13.121 -9.260 -12.653 1.00 98.38 121 THR A N 1
ATOM 854 C CA . THR A 1 121 ? 13.037 -9.260 -14.119 1.00 98.38 121 THR A CA 1
ATOM 855 C C . THR A 1 121 ? 14.421 -9.076 -14.751 1.00 98.38 121 THR A C 1
ATOM 857 O O . THR A 1 121 ? 15.344 -8.546 -14.127 1.00 98.38 121 THR A O 1
ATOM 860 N N . ALA A 1 122 ? 14.582 -9.486 -16.014 1.00 97.75 122 ALA A N 1
ATOM 861 C CA . ALA A 1 122 ? 15.866 -9.384 -16.715 1.00 97.75 122 ALA A CA 1
ATOM 862 C C . ALA A 1 122 ? 16.353 -7.928 -16.864 1.00 97.75 122 ALA A C 1
ATOM 864 O O . ALA A 1 122 ? 17.554 -7.678 -16.787 1.00 97.75 122 ALA A O 1
ATOM 865 N N . GLY A 1 123 ? 15.437 -6.959 -16.980 1.00 96.69 123 GLY A N 1
ATOM 866 C CA . GLY A 1 123 ? 15.751 -5.527 -17.021 1.00 96.69 123 GLY A CA 1
ATOM 867 C C . GLY A 1 123 ? 16.485 -4.999 -15.783 1.00 96.69 123 GLY A C 1
ATOM 868 O O . GLY A 1 123 ? 17.101 -3.938 -15.842 1.00 96.69 123 GLY A O 1
ATOM 869 N N . CYS A 1 124 ? 16.494 -5.740 -14.671 1.00 96.75 124 CYS A N 1
ATOM 870 C CA . CYS A 1 124 ? 17.300 -5.377 -13.508 1.00 96.75 124 CYS A CA 1
ATOM 871 C C . CYS A 1 124 ? 18.803 -5.603 -13.683 1.00 96.75 124 CYS A C 1
ATOM 873 O O . CYS A 1 124 ? 19.576 -5.007 -12.938 1.00 96.75 124 CYS A O 1
ATOM 875 N N . ALA A 1 125 ? 19.237 -6.397 -14.666 1.00 95.50 125 ALA A N 1
ATOM 876 C CA . ALA A 1 125 ? 20.660 -6.554 -14.970 1.00 95.50 125 ALA A CA 1
ATOM 877 C C . ALA A 1 125 ? 21.304 -5.255 -15.492 1.00 95.50 125 ALA A C 1
ATOM 879 O O . ALA A 1 125 ? 22.519 -5.102 -15.427 1.00 95.50 125 ALA A O 1
ATOM 880 N N . THR A 1 126 ? 20.491 -4.321 -15.994 1.00 91.69 126 THR A N 1
ATOM 881 C CA . THR A 1 126 ? 20.925 -3.027 -16.539 1.00 91.69 126 THR A CA 1
ATOM 882 C C . THR A 1 126 ? 20.486 -1.840 -15.680 1.00 91.69 126 THR A C 1
ATOM 884 O O . THR A 1 126 ? 20.577 -0.702 -16.132 1.00 91.69 126 THR A O 1
ATOM 887 N N . ALA A 1 127 ? 19.949 -2.082 -14.479 1.00 90.12 127 ALA A N 1
ATOM 888 C CA . ALA A 1 127 ? 19.548 -1.004 -13.582 1.00 90.12 127 ALA A CA 1
ATOM 889 C C . ALA A 1 127 ? 20.794 -0.268 -13.075 1.00 90.12 127 ALA A C 1
ATOM 891 O O . ALA A 1 127 ? 21.701 -0.883 -12.514 1.00 90.12 127 ALA A O 1
ATOM 892 N N . ASP A 1 128 ? 20.824 1.048 -13.270 1.00 88.31 128 ASP A N 1
ATOM 893 C CA . ASP A 1 128 ? 21.935 1.888 -12.841 1.00 88.31 128 ASP A CA 1
ATOM 894 C C . ASP A 1 128 ? 21.578 2.556 -11.505 1.00 88.31 128 ASP A C 1
ATOM 896 O O . ASP A 1 128 ? 20.748 3.467 -11.481 1.00 88.31 128 ASP A O 1
ATOM 900 N N . PRO A 1 129 ? 22.180 2.149 -10.374 1.00 83.69 129 PRO A N 1
ATOM 901 C CA . PRO A 1 129 ? 21.892 2.774 -9.086 1.00 83.69 129 PRO A CA 1
ATOM 902 C C . PRO A 1 129 ? 22.275 4.262 -9.057 1.00 83.69 129 PRO A C 1
ATOM 904 O O . PRO A 1 129 ? 21.702 5.018 -8.271 1.00 83.69 129 PRO A O 1
ATOM 907 N N . SER A 1 130 ? 23.193 4.712 -9.923 1.00 86.25 130 SER A N 1
ATOM 908 C CA . SER A 1 130 ? 23.553 6.128 -10.038 1.00 86.25 130 SER A CA 1
ATOM 909 C C . SER A 1 130 ? 22.446 6.974 -10.676 1.00 86.25 130 SER A C 1
ATOM 911 O O . SER A 1 130 ? 22.378 8.174 -10.420 1.00 86.25 130 SER A O 1
ATOM 913 N N . ALA A 1 131 ? 21.494 6.356 -11.388 1.00 82.75 131 ALA A N 1
ATOM 914 C CA . ALA A 1 131 ? 20.306 7.039 -11.900 1.00 82.75 131 ALA A CA 1
ATOM 915 C C . ALA A 1 131 ? 19.390 7.564 -10.775 1.00 82.75 131 ALA A C 1
ATOM 917 O O . ALA A 1 131 ? 18.557 8.440 -11.007 1.00 82.75 131 ALA A O 1
ATOM 918 N N . GLY A 1 132 ? 19.552 7.053 -9.548 1.00 82.94 132 GLY A N 1
ATOM 919 C CA . GLY A 1 132 ? 18.889 7.566 -8.350 1.00 82.94 132 GLY A CA 1
ATOM 920 C C . GLY A 1 132 ? 19.515 8.838 -7.768 1.00 82.94 132 GLY A C 1
ATOM 921 O O . GLY A 1 132 ? 19.023 9.310 -6.744 1.00 82.94 132 GLY A O 1
ATOM 922 N N . ALA A 1 133 ? 20.589 9.370 -8.366 1.00 88.06 133 ALA A N 1
ATOM 923 C CA . ALA A 1 133 ? 21.193 10.627 -7.941 1.00 88.06 133 ALA A CA 1
ATOM 924 C C . ALA A 1 133 ? 20.203 11.795 -8.053 1.00 88.06 133 ALA A C 1
ATOM 926 O O . ALA A 1 133 ? 19.328 11.814 -8.921 1.00 88.06 133 ALA A O 1
ATOM 927 N N . ASP A 1 134 ? 20.361 12.769 -7.162 1.00 90.38 134 ASP A N 1
ATOM 928 C CA . ASP A 1 134 ? 19.552 13.982 -7.149 1.00 90.38 134 ASP A CA 1
ATOM 929 C C . ASP A 1 134 ? 19.783 14.818 -8.426 1.00 90.38 134 ASP A C 1
ATOM 931 O O . ASP A 1 134 ? 20.921 15.055 -8.834 1.00 90.38 134 ASP A O 1
ATOM 935 N N . ASP A 1 135 ? 18.699 15.303 -9.027 1.00 86.00 135 ASP A N 1
ATOM 936 C CA . ASP A 1 135 ? 18.684 16.288 -10.105 1.00 86.00 135 ASP A CA 1
ATOM 937 C C . ASP A 1 135 ? 18.996 17.712 -9.592 1.00 86.00 135 ASP A C 1
ATOM 939 O O . ASP A 1 135 ? 19.241 17.954 -8.403 1.00 86.00 135 ASP A O 1
ATOM 943 N N . GLU A 1 136 ? 18.942 18.706 -10.484 1.00 87.94 136 GLU A N 1
ATOM 944 C CA . GLU A 1 136 ? 19.148 20.122 -10.141 1.00 87.94 136 GLU A CA 1
ATOM 945 C C . GLU A 1 136 ? 18.144 20.679 -9.107 1.00 87.94 136 GLU A C 1
ATOM 947 O O . GLU A 1 136 ? 18.357 21.743 -8.512 1.00 87.94 136 GLU A O 1
ATOM 952 N N . HIS A 1 137 ? 17.050 19.962 -8.850 1.00 87.19 137 HIS A N 1
ATOM 953 C CA . HIS A 1 137 ? 16.022 20.303 -7.876 1.00 87.19 137 HIS A CA 1
ATOM 954 C C . HIS A 1 137 ? 16.126 19.495 -6.576 1.00 87.19 137 HIS A C 1
ATOM 956 O O . HIS A 1 137 ? 15.377 19.783 -5.628 1.00 87.19 137 HIS A O 1
ATOM 962 N N . GLY A 1 138 ? 17.076 18.563 -6.461 1.00 87.81 138 GLY A N 1
ATOM 963 C CA . GLY A 1 138 ? 17.227 17.685 -5.303 1.00 87.81 138 GLY A CA 1
ATOM 964 C C . GLY A 1 138 ? 16.157 16.594 -5.236 1.00 87.81 138 GLY A C 1
ATOM 965 O O . GLY A 1 138 ? 15.694 16.286 -4.135 1.00 87.81 138 GLY A O 1
ATOM 966 N N . LEU A 1 139 ? 15.669 16.136 -6.391 1.00 87.62 139 LEU A N 1
ATOM 967 C CA . LEU A 1 139 ? 14.781 14.983 -6.546 1.00 87.62 139 LEU A CA 1
ATOM 968 C C . LEU A 1 139 ? 15.526 13.874 -7.299 1.00 87.62 139 LEU A C 1
ATOM 970 O O . LEU A 1 139 ? 16.355 14.196 -8.142 1.00 87.62 139 LEU A O 1
ATOM 974 N N . PRO A 1 140 ? 15.241 12.583 -7.070 1.00 90.75 140 PRO A N 1
ATOM 975 C CA . PRO A 1 140 ? 15.908 11.521 -7.820 1.00 90.75 140 PRO A CA 1
ATOM 976 C C . PRO A 1 140 ? 15.672 11.667 -9.331 1.00 90.75 140 PRO A C 1
ATOM 978 O O . PRO A 1 140 ? 14.524 11.673 -9.779 1.00 90.75 140 PRO A O 1
ATOM 981 N N . ALA A 1 141 ? 16.743 11.751 -10.123 1.00 92.56 141 ALA A N 1
ATOM 982 C CA . ALA A 1 141 ? 16.676 12.009 -11.564 1.00 92.56 141 ALA A CA 1
ATOM 983 C C . ALA A 1 141 ? 15.877 10.938 -12.332 1.00 92.56 141 ALA A C 1
ATOM 985 O O . ALA A 1 141 ? 15.220 11.228 -13.332 1.00 92.56 141 ALA A O 1
ATOM 986 N N . ASN A 1 142 ? 15.868 9.697 -11.842 1.00 93.62 142 ASN A N 1
ATOM 987 C CA . ASN A 1 142 ? 15.074 8.605 -12.402 1.00 93.62 142 ASN A CA 1
ATOM 988 C C . ASN A 1 142 ? 13.583 8.620 -12.025 1.00 93.62 142 ASN A C 1
ATOM 990 O O . ASN A 1 142 ? 12.829 7.766 -12.503 1.00 93.62 142 ASN A O 1
ATOM 994 N N . GLN A 1 143 ? 13.123 9.552 -11.186 1.00 94.44 143 GLN A N 1
ATOM 995 C CA . GLN A 1 143 ? 11.751 9.550 -10.680 1.00 94.44 143 GLN A CA 1
ATOM 996 C C . GLN A 1 143 ? 10.682 9.586 -11.792 1.00 94.44 143 GLN A C 1
ATOM 998 O O . GLN A 1 143 ? 9.756 8.776 -11.702 1.00 94.44 143 GLN A O 1
ATOM 1003 N N . PRO A 1 144 ? 10.779 10.417 -12.854 1.00 95.44 144 PRO A N 1
ATOM 1004 C CA . PRO A 1 144 ? 9.782 10.420 -13.930 1.00 95.44 144 PRO A CA 1
ATOM 1005 C C . PRO A 1 144 ? 9.663 9.065 -14.646 1.00 95.44 144 PRO A C 1
ATOM 1007 O O . PRO A 1 144 ? 8.557 8.549 -14.805 1.00 95.44 144 PRO A O 1
ATOM 1010 N N . LYS A 1 145 ? 10.801 8.442 -14.985 1.00 95.69 145 LYS A N 1
ATOM 1011 C CA . LYS A 1 145 ? 10.870 7.107 -15.609 1.00 95.69 145 LYS A CA 1
ATOM 1012 C C . LYS A 1 145 ? 10.233 6.039 -14.715 1.00 95.69 145 LYS A C 1
ATOM 1014 O O . LYS A 1 145 ? 9.460 5.208 -15.188 1.00 95.69 145 LYS A O 1
ATOM 1019 N N . LEU A 1 146 ? 10.530 6.060 -13.413 1.00 96.50 146 LEU A N 1
ATOM 1020 C CA . LEU A 1 146 ? 9.939 5.117 -12.462 1.00 96.50 146 LEU A CA 1
ATOM 1021 C C . LEU A 1 146 ? 8.434 5.344 -12.284 1.00 96.50 146 LEU A C 1
ATOM 1023 O O . LEU A 1 146 ? 7.689 4.374 -12.185 1.00 96.50 146 LEU A O 1
ATOM 1027 N N . MET A 1 147 ? 7.960 6.591 -12.281 1.00 97.00 147 MET A N 1
ATOM 1028 C CA . MET A 1 147 ? 6.524 6.881 -12.230 1.00 97.00 147 MET A CA 1
ATOM 1029 C C . MET A 1 147 ? 5.789 6.358 -13.467 1.00 97.00 147 MET A C 1
ATOM 1031 O O . MET A 1 147 ? 4.726 5.754 -13.324 1.00 97.00 147 MET A O 1
ATOM 1035 N N . GLU A 1 148 ? 6.361 6.533 -14.660 1.00 97.62 148 GLU A N 1
ATOM 1036 C CA . GLU A 1 148 ? 5.811 5.976 -15.899 1.00 97.62 148 GLU A CA 1
ATOM 1037 C C . GLU A 1 148 ? 5.742 4.443 -15.835 1.00 97.62 148 GLU A C 1
ATOM 1039 O O . GLU A 1 148 ? 4.685 3.851 -16.073 1.00 97.62 148 GLU A O 1
ATOM 1044 N N . LEU A 1 149 ? 6.840 3.791 -15.436 1.00 97.88 149 LEU A N 1
ATOM 1045 C CA . LEU A 1 149 ? 6.884 2.340 -15.276 1.00 97.88 149 LEU A CA 1
ATOM 1046 C C . LEU A 1 149 ? 5.849 1.851 -14.253 1.00 97.88 149 LEU A C 1
ATOM 1048 O O . LEU A 1 149 ? 5.089 0.925 -14.544 1.00 97.88 149 LEU A O 1
ATOM 1052 N N . TYR A 1 150 ? 5.770 2.490 -13.084 1.00 97.88 150 TYR A N 1
ATOM 1053 C CA . TYR A 1 150 ? 4.794 2.153 -12.047 1.00 97.88 150 TYR A CA 1
ATOM 1054 C C . TYR A 1 150 ? 3.351 2.290 -12.552 1.00 97.88 150 TYR A C 1
ATOM 1056 O O . TYR A 1 150 ? 2.532 1.396 -12.328 1.00 97.88 150 TYR A O 1
ATOM 1064 N N . GLY A 1 151 ? 3.064 3.352 -13.314 1.00 97.88 151 GLY A N 1
ATOM 1065 C CA . GLY A 1 151 ? 1.767 3.596 -13.946 1.00 97.88 151 GLY A CA 1
ATOM 1066 C C . GLY A 1 151 ? 1.343 2.518 -14.948 1.00 97.88 151 GLY A C 1
ATOM 1067 O O . GLY A 1 151 ? 0.147 2.336 -15.168 1.00 97.88 151 GLY A O 1
ATOM 1068 N N . ARG A 1 152 ? 2.288 1.753 -15.513 1.00 98.25 152 ARG A N 1
ATOM 1069 C CA . ARG A 1 152 ? 1.996 0.562 -16.333 1.00 98.25 152 ARG A CA 1
ATOM 1070 C C . ARG A 1 152 ? 1.861 -0.704 -15.488 1.00 98.25 152 ARG A C 1
ATOM 1072 O O . ARG A 1 152 ? 0.921 -1.476 -15.687 1.00 98.25 152 ARG A O 1
ATOM 1079 N N . VAL A 1 153 ? 2.783 -0.914 -14.545 1.00 98.38 153 VAL A N 1
ATOM 1080 C CA . VAL A 1 153 ? 2.853 -2.130 -13.717 1.00 98.38 153 VAL A CA 1
ATOM 1081 C C . VAL A 1 153 ? 1.609 -2.282 -12.848 1.00 98.38 153 VAL A C 1
ATOM 1083 O O . VAL A 1 153 ? 0.930 -3.308 -12.931 1.00 98.38 153 VAL A O 1
ATOM 1086 N N . GLU A 1 154 ? 1.280 -1.268 -12.043 1.00 97.81 154 GLU A N 1
ATOM 1087 C CA . GLU A 1 154 ? 0.221 -1.352 -11.034 1.00 97.81 154 GLU A CA 1
ATOM 1088 C C . GLU A 1 154 ? -1.154 -1.740 -11.609 1.00 97.81 154 GLU A C 1
ATOM 1090 O O . GLU A 1 154 ? -1.724 -2.739 -11.152 1.00 97.81 154 GLU A O 1
ATOM 1095 N N . PRO A 1 155 ? -1.727 -1.031 -12.602 1.00 98.31 155 PRO A N 1
ATOM 1096 C CA . PRO A 1 155 ? -3.051 -1.384 -13.109 1.00 98.31 155 PRO A CA 1
ATOM 1097 C C . PRO A 1 155 ? -3.077 -2.770 -13.761 1.00 98.31 155 PRO A C 1
ATOM 1099 O O . PRO A 1 155 ? -4.098 -3.459 -13.687 1.00 98.31 155 PRO A O 1
ATOM 1102 N N . ALA A 1 156 ? -1.972 -3.205 -14.375 1.00 98.38 156 ALA A N 1
ATOM 1103 C CA . ALA A 1 156 ? -1.875 -4.514 -15.006 1.00 98.38 156 ALA A CA 1
ATOM 1104 C C . ALA A 1 156 ? -1.917 -5.648 -13.968 1.00 98.38 156 ALA A C 1
ATOM 1106 O O . ALA A 1 156 ? -2.753 -6.553 -14.074 1.00 98.38 156 ALA A O 1
ATOM 1107 N N . VAL A 1 157 ? -1.080 -5.572 -12.924 1.00 98.19 157 VAL A N 1
ATOM 1108 C CA . VAL A 1 157 ? -1.037 -6.603 -11.873 1.00 98.19 157 VAL A CA 1
ATOM 1109 C C . VAL A 1 157 ? -2.281 -6.571 -10.986 1.00 98.19 157 VAL A C 1
ATOM 1111 O O . VAL A 1 157 ? -2.811 -7.628 -10.647 1.00 98.19 157 VAL A O 1
ATOM 1114 N N . LYS A 1 158 ? -2.817 -5.385 -10.673 1.00 97.44 158 LYS A N 1
ATOM 1115 C CA . LYS A 1 158 ? -4.018 -5.231 -9.837 1.00 97.44 158 LYS A CA 1
ATOM 1116 C C . LYS A 1 158 ? -5.266 -5.800 -10.507 1.00 97.44 158 LYS A C 1
ATOM 1118 O O . LYS A 1 158 ? -6.076 -6.438 -9.840 1.00 97.44 158 LYS A O 1
ATOM 1123 N N . ARG A 1 159 ? -5.416 -5.602 -11.822 1.00 98.19 159 ARG A N 1
ATOM 1124 C CA . ARG A 1 159 ? -6.541 -6.149 -12.596 1.00 98.19 159 ARG A CA 1
ATOM 1125 C C . ARG A 1 159 ? -6.471 -7.671 -12.700 1.00 98.19 159 ARG A C 1
ATOM 1127 O O . ARG A 1 159 ? -7.492 -8.334 -12.555 1.00 98.19 159 ARG A O 1
ATOM 1134 N N . ARG A 1 160 ? -5.283 -8.225 -12.963 1.00 98.50 160 ARG A N 1
ATOM 1135 C CA . ARG A 1 160 ? -5.112 -9.661 -13.236 1.00 98.50 160 ARG A CA 1
ATOM 1136 C C . ARG A 1 160 ? -4.978 -10.512 -11.972 1.00 98.50 160 ARG A C 1
ATOM 1138 O O . ARG A 1 160 ? -5.426 -11.653 -11.966 1.00 98.50 160 ARG A O 1
ATOM 1145 N N . PHE A 1 161 ? -4.401 -9.961 -10.905 1.00 98.44 161 PHE A N 1
ATOM 1146 C CA . PHE A 1 161 ? -4.083 -10.689 -9.674 1.00 98.44 161 PHE A CA 1
ATOM 1147 C C . PHE A 1 161 ? -4.557 -9.968 -8.396 1.00 98.44 161 PHE A C 1
ATOM 1149 O O . PHE A 1 161 ? -3.771 -9.772 -7.462 1.00 98.44 161 PHE A O 1
ATOM 1156 N N . PRO A 1 162 ? -5.848 -9.604 -8.284 1.00 97.81 162 PRO A N 1
ATOM 1157 C CA . PRO A 1 162 ? -6.350 -8.801 -7.165 1.00 97.81 162 PRO A CA 1
ATOM 1158 C C . PRO A 1 162 ? -6.250 -9.494 -5.795 1.00 97.81 162 PRO A C 1
ATOM 1160 O O . PRO A 1 162 ? -6.252 -8.816 -4.773 1.00 97.81 162 PRO A O 1
ATOM 1163 N N . GLN A 1 163 ? -6.172 -10.830 -5.756 1.00 97.69 163 GLN A N 1
ATOM 1164 C CA . GLN A 1 163 ? -6.039 -11.599 -4.506 1.00 97.69 163 GLN A CA 1
ATOM 1165 C C . GLN A 1 163 ? -4.587 -11.779 -4.049 1.00 97.69 163 GLN A C 1
ATOM 1167 O O . GLN A 1 163 ? -4.345 -12.314 -2.971 1.00 97.69 163 GLN A O 1
ATOM 1172 N N . VAL A 1 164 ? -3.625 -11.402 -4.890 1.00 97.75 164 VAL A N 1
ATOM 1173 C CA . VAL A 1 164 ? -2.200 -11.697 -4.701 1.00 97.75 164 VAL A CA 1
ATOM 1174 C C . VAL A 1 164 ? -1.398 -10.411 -4.564 1.00 97.75 164 VAL A C 1
ATOM 1176 O O . VAL A 1 164 ? -0.522 -10.345 -3.708 1.00 97.75 164 VAL A O 1
ATOM 1179 N N . TYR A 1 165 ? -1.718 -9.384 -5.354 1.00 97.19 165 TYR A N 1
ATOM 1180 C CA . TYR A 1 165 ? -1.062 -8.081 -5.290 1.00 97.19 165 TYR A CA 1
ATOM 1181 C C . TYR A 1 165 ? -1.205 -7.448 -3.897 1.00 97.19 165 TYR A C 1
ATOM 1183 O O . TYR A 1 165 ? -2.321 -7.307 -3.391 1.00 97.19 165 TYR A O 1
ATOM 1191 N N . ALA A 1 166 ? -0.081 -7.066 -3.288 1.00 96.00 166 ALA A N 1
ATOM 1192 C CA . ALA A 1 166 ? -0.003 -6.438 -1.966 1.00 96.00 166 ALA A CA 1
ATOM 1193 C C . ALA A 1 166 ? 0.324 -4.938 -2.016 1.00 96.00 166 ALA A C 1
ATOM 1195 O O . ALA A 1 166 ? 0.054 -4.226 -1.055 1.00 96.00 166 ALA A O 1
ATOM 1196 N N . GLY A 1 167 ? 0.819 -4.443 -3.150 1.00 95.62 167 GLY A N 1
ATOM 1197 C CA . GLY A 1 167 ? 1.185 -3.044 -3.341 1.00 95.62 167 GLY A CA 1
ATOM 1198 C C . GLY A 1 167 ? 2.461 -2.918 -4.162 1.00 95.62 167 GLY A C 1
ATOM 1199 O O . GLY A 1 167 ? 3.030 -3.913 -4.620 1.00 95.62 167 GLY A O 1
ATOM 1200 N N . GLY A 1 168 ? 2.937 -1.692 -4.326 1.00 95.88 168 GLY A N 1
ATOM 1201 C CA . GLY A 1 168 ? 4.251 -1.442 -4.886 1.00 95.88 168 GLY A CA 1
ATOM 1202 C C . GLY A 1 168 ? 4.784 -0.069 -4.500 1.00 95.88 168 GLY A C 1
ATOM 1203 O O . GLY A 1 168 ? 4.054 0.780 -3.989 1.00 95.88 168 GLY A O 1
ATOM 1204 N N . ARG A 1 169 ? 6.085 0.127 -4.703 1.00 95.25 169 ARG A N 1
ATOM 1205 C CA . ARG A 1 169 ? 6.777 1.391 -4.442 1.00 95.25 169 ARG A CA 1
ATOM 1206 C C . ARG A 1 169 ? 7.881 1.645 -5.457 1.00 95.25 169 ARG A C 1
ATOM 1208 O O . ARG A 1 169 ? 8.433 0.720 -6.054 1.00 95.25 169 ARG A O 1
ATOM 1215 N N . LEU A 1 170 ? 8.237 2.915 -5.592 1.00 95.56 170 LEU A N 1
ATOM 1216 C CA . LEU A 1 170 ? 9.408 3.347 -6.339 1.00 95.56 170 LEU A CA 1
ATOM 1217 C C . LEU A 1 170 ? 10.627 3.207 -5.424 1.00 95.56 170 LEU A C 1
ATOM 1219 O O . LEU A 1 170 ? 10.690 3.839 -4.371 1.00 95.56 170 LEU A O 1
ATOM 1223 N N . ALA A 1 171 ? 11.599 2.391 -5.818 1.00 94.25 171 ALA A N 1
ATOM 1224 C CA . ALA A 1 171 ? 12.887 2.305 -5.146 1.00 94.25 171 ALA A CA 1
ATOM 1225 C C . ALA A 1 171 ? 13.916 3.121 -5.936 1.00 94.25 171 ALA A C 1
ATOM 1227 O O . ALA A 1 171 ? 14.822 2.556 -6.548 1.00 94.25 171 ALA A O 1
ATOM 1228 N N . SER A 1 172 ? 13.767 4.452 -5.920 1.00 92.81 172 SER A N 1
ATOM 1229 C CA . SER A 1 172 ? 14.617 5.383 -6.682 1.00 92.81 172 SER A CA 1
ATOM 1230 C C . SER A 1 172 ? 16.122 5.155 -6.497 1.00 92.81 172 SER A C 1
ATOM 1232 O O . SER A 1 172 ? 16.804 5.064 -7.516 1.00 92.81 172 SER A O 1
ATOM 1234 N N . PRO A 1 173 ? 16.656 4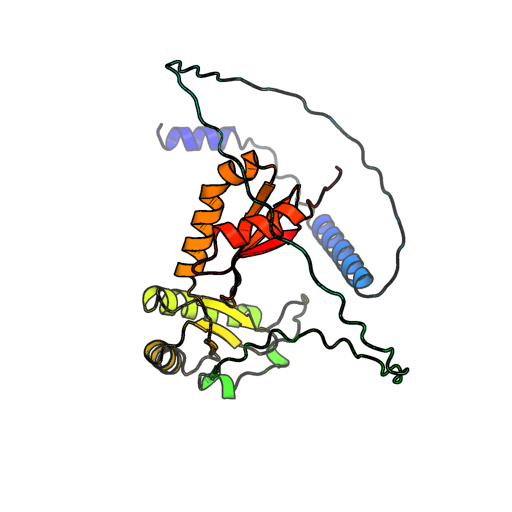.928 -5.274 1.00 91.19 173 PRO A N 1
ATOM 1235 C CA . PRO A 1 173 ? 18.088 4.647 -5.093 1.00 91.19 173 PRO A CA 1
ATOM 1236 C C . PRO A 1 173 ? 18.583 3.347 -5.748 1.00 91.19 173 PRO A C 1
ATOM 1238 O O . PRO A 1 173 ? 19.778 3.077 -5.757 1.00 91.19 173 PRO A O 1
ATOM 1241 N N . ARG A 1 174 ? 17.673 2.492 -6.228 1.00 91.69 174 ARG A N 1
ATOM 1242 C CA . ARG A 1 174 ? 17.975 1.200 -6.860 1.00 91.69 174 ARG A CA 1
ATOM 1243 C C . ARG A 1 174 ? 17.456 1.110 -8.300 1.00 91.69 174 ARG A C 1
ATOM 1245 O O . ARG A 1 174 ? 17.374 0.003 -8.820 1.00 91.69 174 ARG A O 1
ATOM 1252 N N . ASP A 1 175 ? 17.048 2.242 -8.883 1.00 95.44 175 ASP A N 1
ATOM 1253 C CA . ASP A 1 175 ? 16.462 2.375 -10.227 1.00 95.44 175 ASP A CA 1
ATOM 1254 C C . ASP A 1 175 ? 15.448 1.285 -10.597 1.00 95.44 175 ASP A C 1
ATOM 1256 O O . ASP A 1 175 ? 15.531 0.648 -11.647 1.00 95.44 175 ASP A O 1
ATOM 1260 N N . ARG A 1 176 ? 14.483 1.031 -9.704 1.00 96.56 176 ARG A N 1
ATOM 1261 C CA . ARG A 1 176 ? 13.498 -0.035 -9.921 1.00 96.56 176 ARG A CA 1
ATOM 1262 C C . ARG A 1 176 ? 12.154 0.197 -9.259 1.00 96.56 176 ARG A C 1
ATOM 1264 O O . ARG A 1 176 ? 12.028 0.974 -8.309 1.00 96.56 176 ARG A O 1
ATOM 1271 N N . ILE A 1 177 ? 11.171 -0.573 -9.712 1.00 97.81 177 ILE A N 1
ATOM 1272 C CA . ILE A 1 177 ? 9.903 -0.754 -9.006 1.00 97.81 177 ILE A CA 1
ATOM 1273 C C . ILE A 1 177 ? 9.988 -1.987 -8.117 1.00 97.81 177 ILE A C 1
ATOM 1275 O O . ILE A 1 177 ? 10.415 -3.051 -8.556 1.00 97.81 177 ILE A O 1
ATOM 1279 N N . GLU A 1 178 ? 9.563 -1.846 -6.866 1.00 97.00 178 GLU A N 1
ATOM 1280 C CA . GLU A 1 178 ? 9.388 -2.967 -5.947 1.00 97.00 178 GLU A CA 1
ATOM 1281 C C . GLU A 1 178 ? 7.895 -3.272 -5.835 1.00 97.00 178 GLU A C 1
ATOM 1283 O O . GLU A 1 178 ? 7.105 -2.407 -5.462 1.00 97.00 178 GLU A O 1
ATOM 1288 N N . VAL A 1 179 ? 7.507 -4.490 -6.196 1.00 97.12 179 VAL A N 1
ATOM 1289 C CA . VAL A 1 179 ? 6.134 -4.996 -6.151 1.00 97.12 179 VAL A CA 1
ATOM 1290 C C . VAL A 1 179 ? 6.041 -6.032 -5.045 1.00 97.12 179 VAL A C 1
ATOM 1292 O O . VAL A 1 179 ? 6.844 -6.955 -4.987 1.00 97.12 179 VAL A O 1
ATOM 1295 N N . PHE A 1 180 ? 5.038 -5.914 -4.189 1.00 96.50 180 PHE A N 1
ATOM 1296 C CA . PHE A 1 180 ? 4.798 -6.852 -3.100 1.00 96.50 180 PHE A CA 1
ATOM 1297 C C . PHE A 1 180 ? 3.628 -7.765 -3.461 1.00 96.50 180 PHE A C 1
ATOM 1299 O O . PHE A 1 180 ? 2.620 -7.311 -4.019 1.00 96.50 180 PHE A O 1
ATOM 1306 N N . ARG A 1 181 ? 3.733 -9.060 -3.148 1.00 96.50 181 ARG A N 1
ATOM 1307 C CA . ARG A 1 181 ? 2.662 -10.030 -3.407 1.00 96.50 181 ARG A CA 1
ATOM 1308 C C . ARG A 1 181 ? 2.651 -11.219 -2.456 1.00 96.50 181 ARG A C 1
ATOM 1310 O O . ARG A 1 181 ? 3.690 -11.666 -1.993 1.00 96.50 181 ARG A O 1
ATOM 1317 N N . LYS A 1 182 ? 1.491 -11.846 -2.276 1.00 95.56 182 LYS A N 1
ATOM 1318 C CA . LYS A 1 182 ? 1.415 -13.185 -1.663 1.00 95.56 182 LYS A CA 1
ATOM 1319 C C . LYS A 1 182 ? 2.145 -14.224 -2.531 1.00 95.56 182 LYS A C 1
ATOM 1321 O O . LYS A 1 182 ? 2.039 -14.108 -3.750 1.00 95.56 182 LYS A O 1
ATOM 1326 N N . PRO A 1 183 ? 2.844 -15.228 -1.962 1.00 96.19 183 PRO A N 1
ATOM 1327 C CA . PRO A 1 183 ? 3.437 -16.361 -2.695 1.00 96.19 183 PRO A CA 1
ATOM 1328 C C . PRO A 1 183 ? 2.564 -16.873 -3.852 1.00 96.19 183 PRO A C 1
ATOM 1330 O O . PRO A 1 183 ? 1.470 -17.379 -3.617 1.00 96.19 183 PRO A O 1
ATOM 1333 N N . SER A 1 184 ? 3.016 -16.695 -5.103 1.00 97.69 184 SER A N 1
ATOM 1334 C CA . SER A 1 184 ? 2.245 -17.043 -6.310 1.00 97.69 184 SER A CA 1
ATOM 1335 C C . SER A 1 184 ? 3.123 -17.122 -7.568 1.00 97.69 184 SER A C 1
ATOM 1337 O O . SER A 1 184 ? 3.459 -16.094 -8.160 1.00 97.69 184 SER A O 1
ATOM 1339 N N . SER A 1 185 ? 3.410 -18.337 -8.048 1.00 97.69 185 SER A N 1
ATOM 1340 C CA . SER A 1 185 ? 4.208 -18.563 -9.268 1.00 97.69 185 SER A CA 1
ATOM 1341 C C . SER A 1 185 ? 3.579 -17.950 -10.522 1.00 97.69 185 SER A C 1
ATOM 1343 O O . SER A 1 185 ? 4.275 -17.324 -11.311 1.00 97.69 185 SER A O 1
ATOM 1345 N N . ALA A 1 186 ? 2.253 -18.023 -10.667 1.00 98.38 186 ALA A N 1
ATOM 1346 C CA . ALA A 1 186 ? 1.547 -17.430 -11.806 1.00 98.38 186 ALA A CA 1
ATOM 1347 C C . ALA A 1 186 ? 1.709 -15.898 -11.885 1.00 98.38 186 ALA A C 1
ATOM 1349 O O . ALA A 1 186 ? 1.666 -15.319 -12.971 1.00 98.38 186 ALA A O 1
ATOM 1350 N N . PHE A 1 187 ? 1.898 -15.237 -10.737 1.00 98.44 187 PHE A N 1
ATOM 1351 C CA . PHE A 1 187 ? 2.184 -13.802 -10.692 1.00 98.44 187 PHE A CA 1
ATOM 1352 C C . PHE A 1 187 ? 3.628 -13.539 -11.116 1.00 98.44 187 PHE A C 1
ATOM 1354 O O . PHE A 1 187 ? 3.866 -12.652 -11.932 1.00 98.44 187 PHE A O 1
ATOM 1361 N N . ASP A 1 188 ? 4.573 -14.328 -10.596 1.00 98.50 188 ASP A N 1
ATOM 1362 C CA . ASP A 1 188 ? 5.994 -14.217 -10.935 1.00 98.50 188 ASP A CA 1
ATOM 1363 C C . ASP A 1 188 ? 6.218 -14.398 -12.433 1.00 98.50 188 ASP A C 1
ATOM 1365 O O . ASP A 1 188 ? 6.813 -13.539 -13.072 1.00 98.50 188 ASP A O 1
ATOM 1369 N N . GLU A 1 189 ? 5.677 -15.469 -13.015 1.00 98.50 189 GLU A N 1
ATOM 1370 C CA . GLU A 1 189 ? 5.762 -15.745 -14.451 1.00 98.50 189 GLU A CA 1
ATOM 1371 C C . GLU A 1 189 ? 5.155 -14.620 -15.291 1.00 98.50 189 GLU A C 1
ATOM 1373 O O . GLU A 1 189 ? 5.694 -14.255 -16.338 1.00 98.50 189 GLU A O 1
ATOM 1378 N N . TYR A 1 190 ? 4.036 -14.047 -14.837 1.00 98.56 190 TYR A N 1
ATOM 1379 C CA . TYR A 1 190 ? 3.433 -12.906 -15.508 1.00 98.56 190 TYR A CA 1
ATOM 1380 C C . TYR A 1 190 ? 4.358 -11.689 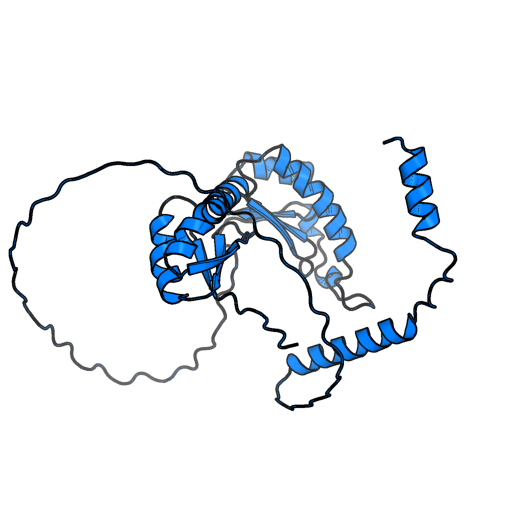-15.485 1.00 98.56 190 TYR A C 1
ATOM 1382 O O . TYR A 1 190 ? 4.593 -11.112 -16.542 1.00 98.56 190 TYR A O 1
ATOM 1390 N N . VAL A 1 191 ? 4.899 -11.314 -14.322 1.00 98.50 191 VAL A N 1
ATOM 1391 C CA . VAL A 1 191 ? 5.789 -10.149 -14.203 1.00 98.50 191 VAL A CA 1
ATOM 1392 C C . VAL A 1 191 ? 7.084 -10.360 -14.985 1.00 98.50 191 VAL A C 1
ATOM 1394 O O . VAL A 1 191 ? 7.497 -9.466 -15.720 1.00 98.50 191 VAL A O 1
ATOM 1397 N N . LEU A 1 192 ? 7.682 -11.551 -14.886 1.00 98.44 192 LEU A N 1
ATOM 1398 C CA . LEU A 1 192 ? 8.899 -11.924 -15.609 1.00 98.44 192 LEU A CA 1
ATOM 1399 C C . LEU A 1 192 ? 8.730 -11.838 -17.126 1.00 98.44 192 LEU A C 1
ATOM 1401 O O . LEU A 1 192 ? 9.671 -11.451 -17.812 1.00 98.44 192 LEU A O 1
ATOM 1405 N N . ARG A 1 193 ? 7.549 -12.182 -17.652 1.00 98.50 193 ARG A N 1
ATOM 1406 C CA . ARG A 1 193 ? 7.256 -12.111 -19.088 1.00 98.50 193 ARG A CA 1
ATOM 1407 C C . ARG A 1 193 ? 6.857 -10.706 -19.537 1.00 98.50 193 ARG A C 1
ATOM 1409 O O . ARG A 1 193 ? 7.412 -10.206 -20.507 1.00 98.50 193 ARG A O 1
ATOM 1416 N N . GLU A 1 194 ? 5.888 -10.093 -18.861 1.00 98.50 194 GLU A N 1
ATOM 1417 C CA . GLU A 1 194 ? 5.282 -8.820 -19.277 1.00 98.50 194 GLU A CA 1
ATOM 1418 C C . GLU A 1 194 ? 6.260 -7.648 -19.131 1.00 98.50 194 GLU A C 1
ATOM 1420 O O . GLU A 1 194 ? 6.338 -6.787 -20.001 1.00 98.50 194 GLU A O 1
ATOM 1425 N N . PHE A 1 195 ? 7.048 -7.646 -18.054 1.00 98.25 195 PHE A N 1
ATOM 1426 C CA . PHE A 1 195 ? 7.988 -6.575 -17.718 1.00 98.25 195 PHE A CA 1
ATOM 1427 C C . PHE A 1 195 ? 9.440 -7.037 -17.847 1.00 98.25 195 PHE A C 1
ATOM 1429 O O . PHE A 1 195 ? 10.322 -6.532 -17.158 1.00 98.25 195 PHE A O 1
ATOM 1436 N N . ALA A 1 196 ? 9.712 -7.998 -18.738 1.00 98.19 196 ALA A N 1
ATOM 1437 C CA . ALA A 1 196 ? 11.036 -8.598 -18.906 1.00 98.19 196 ALA A CA 1
ATOM 1438 C C . ALA A 1 196 ? 12.152 -7.559 -19.121 1.00 98.19 196 ALA A C 1
ATOM 1440 O O . ALA A 1 196 ? 13.278 -7.767 -18.675 1.00 98.19 196 ALA A O 1
ATOM 1441 N N . ARG A 1 197 ? 11.837 -6.448 -19.802 1.00 97.69 197 ARG A N 1
ATOM 1442 C CA . ARG A 1 197 ? 12.782 -5.376 -20.165 1.00 97.69 197 ARG A CA 1
ATOM 1443 C C . ARG A 1 197 ? 12.884 -4.249 -19.139 1.00 97.69 197 ARG A C 1
ATOM 1445 O O . ARG A 1 197 ? 13.819 -3.463 -19.209 1.00 97.69 197 ARG A O 1
ATOM 1452 N N . ASP A 1 198 ? 11.940 -4.160 -18.213 1.00 98.06 198 ASP A N 1
ATOM 1453 C CA . ASP A 1 198 ? 11.930 -3.147 -17.162 1.00 98.06 198 ASP A CA 1
ATOM 1454 C C . ASP A 1 198 ? 12.550 -3.730 -15.886 1.00 98.06 198 ASP A C 1
ATOM 1456 O O . ASP A 1 198 ? 12.496 -4.944 -15.693 1.00 98.06 198 ASP A O 1
ATOM 1460 N N . CYS A 1 199 ? 13.121 -2.915 -14.989 1.00 98.00 199 CYS A N 1
ATOM 1461 C CA . CYS A 1 199 ? 13.564 -3.426 -13.687 1.00 98.00 199 CYS A CA 1
ATOM 1462 C C . CYS A 1 199 ? 12.420 -3.415 -12.665 1.00 98.00 199 CYS A C 1
ATOM 1464 O O . CYS A 1 199 ? 12.067 -2.380 -12.087 1.00 98.00 199 CYS A O 1
ATOM 1466 N N . VAL A 1 200 ? 11.854 -4.600 -12.433 1.00 98.31 200 VAL A N 1
ATOM 1467 C CA . VAL A 1 200 ? 10.813 -4.865 -11.443 1.00 98.31 200 VAL A CA 1
ATOM 1468 C C . VAL A 1 200 ? 11.309 -5.961 -10.507 1.00 98.31 200 VAL A C 1
ATOM 1470 O O . VAL A 1 200 ? 11.641 -7.069 -10.931 1.00 98.31 200 VAL A O 1
ATOM 1473 N N . ALA A 1 201 ? 11.351 -5.646 -9.218 1.00 97.69 201 ALA A N 1
ATOM 1474 C CA . ALA A 1 201 ? 11.659 -6.590 -8.158 1.00 97.69 201 ALA A CA 1
ATOM 1475 C C . ALA A 1 201 ? 10.370 -6.984 -7.438 1.00 97.69 201 ALA A C 1
ATOM 1477 O O . ALA A 1 201 ? 9.638 -6.124 -6.955 1.00 97.69 201 ALA A O 1
ATOM 1478 N N . VAL A 1 202 ? 10.094 -8.279 -7.361 1.00 97.75 202 VAL A N 1
ATOM 1479 C CA . VAL A 1 202 ? 8.908 -8.830 -6.712 1.00 97.75 202 VAL A CA 1
ATOM 1480 C C . VAL A 1 202 ? 9.306 -9.433 -5.371 1.00 97.75 202 VAL A C 1
ATOM 1482 O O . VAL A 1 202 ? 10.219 -10.255 -5.307 1.00 97.75 202 VAL A O 1
ATOM 1485 N N . PHE A 1 203 ? 8.611 -9.028 -4.315 1.00 96.31 203 PHE A N 1
ATOM 1486 C CA . PHE A 1 203 ? 8.832 -9.453 -2.938 1.00 96.31 203 PHE A CA 1
ATOM 1487 C C . PHE A 1 203 ? 7.608 -10.186 -2.400 1.00 96.31 203 PHE A C 1
ATOM 1489 O O . PHE A 1 203 ? 6.464 -9.820 -2.692 1.00 96.31 203 PHE A O 1
ATOM 1496 N N . ASP A 1 204 ? 7.852 -11.192 -1.566 1.00 95.31 204 ASP A N 1
ATOM 1497 C CA . ASP A 1 204 ? 6.786 -11.839 -0.813 1.00 95.31 204 ASP A CA 1
ATOM 1498 C C . ASP A 1 204 ? 6.195 -10.889 0.244 1.00 95.31 204 ASP A C 1
ATOM 1500 O O . ASP A 1 204 ? 6.906 -10.175 0.952 1.00 95.31 204 ASP A O 1
ATOM 1504 N N . ALA A 1 205 ? 4.873 -10.933 0.372 1.00 94.12 205 ALA A N 1
ATOM 1505 C CA . ALA A 1 205 ? 4.075 -10.271 1.391 1.00 94.12 205 ALA A CA 1
ATOM 1506 C C . ALA A 1 205 ? 3.116 -11.279 2.025 1.00 94.12 205 ALA A C 1
ATOM 1508 O O . ALA A 1 205 ? 2.670 -12.238 1.387 1.00 94.12 205 ALA A O 1
ATOM 1509 N N . ARG A 1 206 ? 2.772 -11.054 3.295 1.00 94.31 206 ARG A N 1
ATOM 1510 C CA . ARG A 1 206 ? 1.873 -11.951 4.032 1.00 94.31 206 ARG A CA 1
ATOM 1511 C C . ARG A 1 206 ? 0.412 -11.759 3.625 1.00 94.31 206 ARG A C 1
ATOM 1513 O O . ARG A 1 206 ? -0.331 -12.737 3.541 1.00 94.31 206 ARG A O 1
ATOM 1520 N N . TYR A 1 207 ? 0.019 -10.517 3.352 1.00 95.94 207 TYR A N 1
ATOM 1521 C CA . TYR A 1 207 ? -1.348 -10.139 3.010 1.00 95.94 207 TYR A CA 1
ATOM 1522 C C . TYR A 1 207 ? -1.398 -9.379 1.685 1.00 95.94 207 TYR A C 1
ATOM 1524 O O . TYR A 1 207 ? -0.478 -8.652 1.327 1.00 95.94 207 TYR A O 1
ATOM 1532 N N . SER A 1 208 ? -2.493 -9.550 0.952 1.00 96.50 208 SER A N 1
ATOM 1533 C CA . SER A 1 208 ? -2.804 -8.793 -0.261 1.00 96.50 208 SER A CA 1
ATOM 1534 C C . SER A 1 208 ? -3.374 -7.414 0.075 1.00 96.50 208 SER A C 1
ATOM 1536 O O . SER A 1 208 ? -3.959 -7.202 1.139 1.00 96.50 208 SER A O 1
ATOM 1538 N N . ALA A 1 209 ? -3.318 -6.490 -0.883 1.00 95.31 209 ALA A N 1
ATOM 1539 C CA . ALA A 1 209 ? -3.888 -5.152 -0.759 1.00 95.31 209 ALA A CA 1
ATOM 1540 C C . ALA A 1 209 ? -5.399 -5.211 -0.489 1.00 95.31 209 ALA A C 1
ATOM 1542 O O . ALA A 1 209 ? -5.947 -4.365 0.216 1.00 95.31 209 ALA A O 1
ATOM 1543 N N . ARG A 1 210 ? -6.080 -6.239 -1.014 1.00 96.12 210 ARG A N 1
ATOM 1544 C CA . ARG A 1 210 ? -7.503 -6.481 -0.760 1.00 96.12 210 ARG A CA 1
ATOM 1545 C C . ARG A 1 210 ? -7.768 -6.859 0.697 1.00 96.12 210 ARG A C 1
ATOM 1547 O O . ARG A 1 210 ? -8.698 -6.321 1.290 1.00 96.12 210 ARG A O 1
ATOM 1554 N N . GLU A 1 211 ? -6.969 -7.760 1.268 1.00 96.62 211 GLU A N 1
ATOM 1555 C CA . GLU A 1 211 ? -7.090 -8.170 2.676 1.00 96.62 211 GLU A CA 1
ATOM 1556 C C . GLU A 1 211 ? -6.788 -6.998 3.623 1.00 96.62 211 GLU A C 1
ATOM 1558 O O . GLU A 1 211 ? -7.544 -6.758 4.565 1.00 96.62 211 GLU A O 1
ATOM 1563 N N . ILE A 1 212 ? -5.738 -6.222 3.331 1.00 96.38 212 ILE A N 1
ATOM 1564 C CA . ILE A 1 212 ? -5.361 -5.016 4.089 1.00 96.38 212 ILE A CA 1
ATOM 1565 C C . ILE A 1 212 ? -6.487 -3.981 4.030 1.00 96.38 212 ILE A C 1
ATOM 1567 O O . ILE A 1 212 ? -6.908 -3.469 5.065 1.00 96.38 212 ILE A O 1
ATOM 1571 N N . LYS A 1 213 ? -7.040 -3.721 2.837 1.00 95.69 213 LYS A N 1
ATOM 1572 C CA . LYS A 1 213 ? -8.181 -2.816 2.672 1.00 95.69 213 LYS A CA 1
ATOM 1573 C C . LYS A 1 213 ? -9.415 -3.280 3.434 1.00 95.69 213 LYS A C 1
ATOM 1575 O O . LYS A 1 213 ? -10.024 -2.467 4.117 1.00 95.69 213 LYS A O 1
ATOM 1580 N N . ALA A 1 214 ? -9.764 -4.562 3.366 1.00 96.56 214 ALA A N 1
ATOM 1581 C CA . ALA A 1 214 ? -10.908 -5.085 4.109 1.00 96.56 214 ALA A CA 1
ATOM 1582 C C . ALA A 1 214 ? -10.745 -4.877 5.627 1.00 96.56 214 ALA A C 1
ATOM 1584 O O . ALA A 1 214 ? -11.693 -4.470 6.301 1.00 96.56 214 ALA A O 1
ATOM 1585 N N . ARG A 1 215 ? -9.533 -5.085 6.166 1.00 97.50 215 ARG A N 1
ATOM 1586 C CA . ARG A 1 215 ? -9.217 -4.791 7.574 1.00 97.50 215 ARG A CA 1
ATOM 1587 C C . ARG A 1 215 ? -9.329 -3.295 7.878 1.00 97.50 215 ARG A C 1
ATOM 1589 O O . ARG A 1 215 ? -9.944 -2.937 8.881 1.00 97.50 215 ARG A O 1
ATOM 1596 N N . ALA A 1 216 ? -8.767 -2.436 7.029 1.00 97.06 216 ALA A N 1
ATOM 1597 C CA . ALA A 1 216 ? -8.838 -0.986 7.192 1.00 97.06 216 ALA A CA 1
ATOM 1598 C C . ALA A 1 216 ? -10.291 -0.478 7.191 1.00 97.06 216 ALA A C 1
ATOM 1600 O O . ALA A 1 216 ? -10.677 0.276 8.083 1.00 97.06 216 ALA A O 1
ATOM 1601 N N . ASP A 1 217 ? -11.115 -0.949 6.252 1.00 97.38 217 ASP A N 1
ATOM 1602 C CA . ASP A 1 217 ? -12.532 -0.591 6.151 1.00 97.38 217 ASP A CA 1
ATOM 1603 C C . ASP A 1 217 ? -13.306 -1.013 7.414 1.00 97.38 217 ASP A C 1
ATOM 1605 O O . ASP A 1 217 ? -14.113 -0.240 7.931 1.00 97.38 217 ASP A O 1
ATOM 1609 N N . GLN A 1 218 ? -13.009 -2.194 7.972 1.00 98.19 218 GLN A N 1
ATOM 1610 C CA . GLN A 1 218 ? -13.610 -2.645 9.231 1.00 98.19 218 GLN A CA 1
ATOM 1611 C C . GLN A 1 218 ? -13.245 -1.728 10.413 1.00 98.19 218 GLN A C 1
ATOM 1613 O O . GLN A 1 218 ? -14.111 -1.383 11.214 1.00 98.19 218 GLN A O 1
ATOM 1618 N N . ILE A 1 219 ? -11.982 -1.299 10.517 1.00 98.19 219 ILE A N 1
ATOM 1619 C CA . ILE A 1 219 ? -11.528 -0.375 11.574 1.00 98.19 219 ILE A CA 1
ATOM 1620 C C . ILE A 1 219 ? -12.204 0.993 11.430 1.00 98.19 219 ILE A C 1
ATOM 1622 O O . ILE A 1 219 ? -12.608 1.597 12.424 1.00 98.19 219 ILE A O 1
ATOM 1626 N N . ILE A 1 220 ? -12.355 1.479 10.193 1.00 98.06 220 ILE A N 1
ATOM 1627 C CA . ILE A 1 220 ? -13.056 2.735 9.899 1.00 98.06 220 ILE A CA 1
ATOM 1628 C C . ILE A 1 220 ? -14.531 2.639 10.310 1.00 98.06 220 ILE A C 1
ATOM 1630 O O . ILE A 1 220 ? -15.045 3.570 10.930 1.00 98.06 220 ILE A O 1
ATOM 1634 N N . ALA A 1 221 ? -15.197 1.521 10.014 1.00 98.25 221 ALA A N 1
ATOM 1635 C CA . ALA A 1 221 ? -16.586 1.293 10.410 1.00 98.25 221 ALA A CA 1
ATOM 1636 C C . ALA A 1 221 ? -16.762 1.245 11.941 1.00 98.25 221 ALA A C 1
ATOM 1638 O O . ALA A 1 221 ? -17.756 1.738 12.469 1.00 98.25 221 ALA A O 1
ATOM 1639 N N . ASP A 1 222 ? -15.767 0.734 12.670 1.00 98.56 222 ASP A N 1
ATOM 1640 C CA . ASP A 1 222 ? -15.768 0.652 14.135 1.00 98.56 222 ASP A CA 1
ATOM 1641 C C . ASP A 1 222 ? -15.385 1.979 14.839 1.00 98.56 222 ASP A C 1
ATOM 1643 O O . ASP A 1 222 ? -15.255 2.017 16.064 1.00 98.56 222 ASP A O 1
ATOM 1647 N N . ARG A 1 223 ? -15.222 3.103 14.122 1.00 98.44 223 ARG A N 1
ATOM 1648 C CA . ARG A 1 223 ? -14.816 4.393 14.728 1.00 98.44 223 ARG A CA 1
ATOM 1649 C C . ARG A 1 223 ? -15.709 4.838 15.886 1.00 98.44 223 ARG A C 1
ATOM 1651 O O . ARG A 1 223 ? -15.192 5.240 16.924 1.00 98.44 223 ARG A O 1
ATOM 1658 N N . ALA A 1 224 ? -17.029 4.742 15.735 1.00 98.06 224 ALA A N 1
ATOM 1659 C CA . ALA A 1 224 ? -17.969 5.117 16.795 1.00 98.06 224 ALA A CA 1
ATOM 1660 C C . ALA A 1 224 ? -17.852 4.195 18.024 1.00 98.06 224 ALA A C 1
ATOM 1662 O O . ALA A 1 224 ? -17.922 4.658 19.162 1.00 98.06 224 ALA A O 1
ATOM 1663 N N . TYR A 1 225 ? -17.607 2.900 17.798 1.00 98.19 225 TYR A N 1
ATOM 1664 C CA . TYR A 1 225 ? -17.382 1.918 18.860 1.00 98.19 225 TYR A CA 1
ATOM 1665 C C . TYR A 1 225 ? -16.141 2.258 19.701 1.00 98.19 225 TYR A C 1
ATOM 1667 O O . TYR A 1 225 ? -16.179 2.127 20.930 1.00 98.19 225 TYR A O 1
ATOM 1675 N N . TRP A 1 226 ? -15.062 2.705 19.051 1.00 98.19 226 TRP A N 1
ATOM 1676 C CA . TRP A 1 226 ? -13.828 3.127 19.718 1.00 98.19 226 TRP A CA 1
ATOM 1677 C C . TRP A 1 226 ? -13.977 4.480 20.415 1.00 98.19 226 TRP A C 1
ATOM 1679 O O . TRP A 1 226 ? -13.554 4.622 21.564 1.00 98.19 226 TRP A O 1
ATOM 1689 N N . ALA A 1 227 ? -14.662 5.436 19.782 1.00 97.56 227 ALA A N 1
ATOM 1690 C CA . ALA A 1 227 ? -14.923 6.749 20.368 1.00 97.56 227 ALA A CA 1
ATOM 1691 C C . ALA A 1 227 ? -15.704 6.639 21.689 1.00 97.56 227 ALA A C 1
ATOM 1693 O O . ALA A 1 227 ? -15.336 7.271 22.677 1.00 97.56 227 ALA A O 1
ATOM 1694 N N . ALA A 1 228 ? -16.706 5.752 21.755 1.00 97.38 228 ALA A N 1
ATOM 1695 C CA . ALA A 1 228 ? -17.455 5.463 22.982 1.00 97.38 228 ALA A CA 1
ATOM 1696 C C . ALA A 1 228 ? -16.591 4.886 24.128 1.00 97.38 228 ALA A C 1
ATOM 1698 O O . ALA A 1 228 ? -17.037 4.841 25.271 1.00 97.38 228 ALA A O 1
ATOM 1699 N N . ARG A 1 229 ? -15.358 4.449 23.839 1.00 97.25 229 ARG A N 1
ATOM 1700 C CA . ARG A 1 229 ? -14.375 3.919 24.803 1.00 97.25 229 ARG A CA 1
ATOM 1701 C C . ARG A 1 229 ? -13.240 4.896 25.116 1.00 97.25 229 ARG A C 1
ATOM 1703 O O . ARG A 1 229 ? -12.283 4.516 25.790 1.00 97.25 229 ARG A O 1
ATOM 1710 N N . GLY A 1 230 ? -13.335 6.135 24.632 1.00 96.12 230 GLY A N 1
ATOM 1711 C CA . GLY A 1 230 ? -12.300 7.156 24.806 1.00 96.12 230 GLY A CA 1
ATOM 1712 C C . GLY A 1 230 ? -11.099 7.002 23.866 1.00 96.12 230 GLY A C 1
ATOM 1713 O O . GLY A 1 230 ? -10.081 7.656 24.079 1.00 96.12 230 GLY A O 1
ATOM 1714 N N . ILE A 1 231 ? -11.202 6.164 22.827 1.00 97.56 231 ILE A N 1
ATOM 1715 C CA . ILE A 1 231 ? -10.155 5.983 21.816 1.00 97.56 231 ILE A CA 1
ATOM 1716 C C . ILE A 1 231 ? -10.606 6.645 20.516 1.00 97.56 231 ILE A C 1
ATOM 1718 O O . ILE A 1 231 ? -11.583 6.223 19.897 1.00 97.56 231 ILE A O 1
ATOM 1722 N N . THR A 1 232 ? -9.875 7.661 20.062 1.00 97.50 232 THR A N 1
ATOM 1723 C CA . THR A 1 232 ? -10.179 8.324 18.790 1.00 97.50 232 THR A CA 1
ATOM 1724 C C . THR A 1 232 ? -9.247 7.811 17.701 1.00 97.50 232 THR A C 1
ATOM 1726 O O . THR A 1 232 ? -8.043 8.055 17.728 1.00 97.50 232 THR A O 1
ATOM 1729 N N . VAL A 1 233 ? -9.803 7.108 16.714 1.00 97.75 233 VAL A N 1
ATOM 1730 C CA . VAL A 1 233 ? -9.057 6.670 15.525 1.00 97.75 233 VAL A CA 1
ATOM 1731 C C . VAL A 1 233 ? -8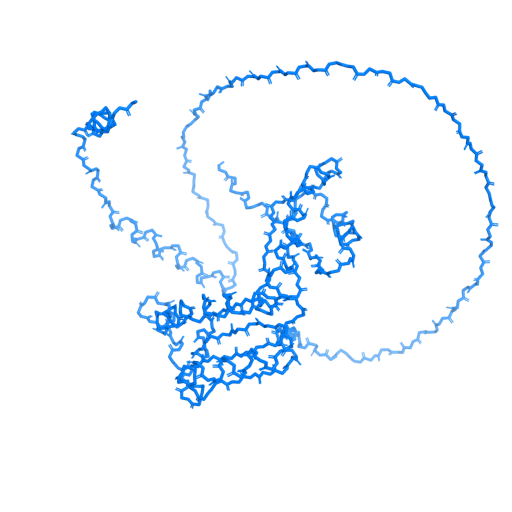.908 7.854 14.566 1.00 97.75 233 VAL A C 1
ATOM 1733 O O . VAL A 1 233 ? -9.839 8.194 13.834 1.00 97.75 233 VAL A O 1
ATOM 1736 N N . ALA A 1 234 ? -7.734 8.482 14.576 1.00 96.88 234 ALA A N 1
ATOM 1737 C CA . ALA A 1 234 ? -7.407 9.651 13.765 1.00 96.88 234 ALA A CA 1
ATOM 1738 C C . ALA A 1 234 ? -7.054 9.278 12.318 1.00 96.88 234 ALA A C 1
ATOM 1740 O O . ALA A 1 234 ? -7.450 9.969 11.378 1.00 96.88 234 ALA A O 1
ATOM 1741 N N . SER A 1 235 ? -6.346 8.165 12.117 1.00 96.56 235 SER A N 1
ATOM 1742 C CA . SER A 1 235 ? -5.964 7.694 10.786 1.00 96.56 235 SER A CA 1
ATOM 1743 C C . SER A 1 235 ? -5.930 6.171 10.704 1.00 96.56 235 SER A C 1
ATOM 1745 O O . SER A 1 235 ? -5.728 5.475 11.695 1.00 96.56 235 SER A O 1
ATOM 1747 N N . VAL A 1 236 ? -6.153 5.652 9.499 1.00 96.94 236 VAL A N 1
ATOM 1748 C CA . VAL A 1 236 ? -5.967 4.239 9.152 1.00 96.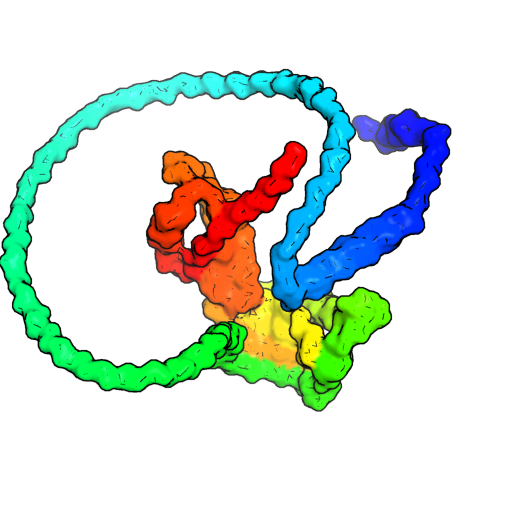94 236 VAL A CA 1
ATOM 1749 C C . VAL A 1 236 ? -5.176 4.232 7.852 1.00 96.94 236 VAL A C 1
ATOM 1751 O O . VAL A 1 236 ? -5.634 4.787 6.853 1.00 96.94 236 VAL A O 1
ATOM 1754 N N . GLY A 1 237 ? -3.958 3.707 7.899 1.00 92.62 237 GLY A N 1
ATOM 1755 C CA . GLY A 1 237 ? -3.032 3.681 6.774 1.00 92.62 237 GLY A CA 1
ATOM 1756 C C . GLY A 1 237 ? -2.906 2.298 6.145 1.00 92.62 237 GLY A C 1
ATOM 1757 O O . GLY A 1 237 ? -3.560 1.338 6.548 1.00 92.62 237 GLY A O 1
ATOM 1758 N N . TYR A 1 238 ? -2.029 2.217 5.150 1.00 90.19 238 TYR A N 1
ATOM 1759 C CA . TYR A 1 238 ? -1.711 0.995 4.426 1.00 90.19 238 TYR A CA 1
ATOM 1760 C C . TYR A 1 238 ? -0.197 0.818 4.452 1.00 90.19 238 TYR A C 1
ATOM 1762 O O . TYR A 1 238 ? 0.525 1.666 3.927 1.00 90.19 238 TYR A O 1
ATOM 1770 N N . ASP A 1 239 ? 0.280 -0.263 5.064 1.00 85.75 239 ASP A N 1
ATOM 1771 C CA . ASP A 1 239 ? 1.656 -0.699 4.865 1.00 85.75 239 ASP A CA 1
ATOM 1772 C C . ASP A 1 239 ? 1.751 -1.392 3.499 1.00 85.75 239 ASP A C 1
ATOM 1774 O O . ASP A 1 239 ? 1.101 -2.409 3.249 1.00 85.75 239 ASP A O 1
ATOM 1778 N N . TYR A 1 240 ? 2.550 -0.824 2.601 1.00 75.94 240 TYR A N 1
ATOM 1779 C CA . TYR A 1 240 ? 2.753 -1.339 1.247 1.00 75.94 240 TYR A CA 1
ATOM 1780 C C . TYR A 1 240 ? 3.575 -2.638 1.217 1.00 75.94 240 TYR A C 1
ATOM 1782 O O . TYR A 1 240 ? 3.551 -3.334 0.205 1.00 75.94 240 TYR A O 1
ATOM 1790 N N . ILE A 1 241 ? 4.266 -2.989 2.311 1.00 81.50 241 ILE A N 1
ATOM 1791 C CA . ILE A 1 241 ? 4.945 -4.286 2.484 1.00 81.50 241 ILE A CA 1
ATOM 1792 C C . ILE A 1 241 ? 3.923 -5.382 2.852 1.00 81.50 241 ILE A C 1
ATOM 1794 O O . ILE A 1 241 ? 4.192 -6.580 2.749 1.00 81.50 241 ILE A O 1
ATOM 1798 N N . GLY A 1 242 ? 2.707 -4.978 3.226 1.00 77.12 242 GLY A N 1
ATOM 1799 C CA . GLY A 1 242 ? 1.587 -5.863 3.491 1.00 77.12 242 GLY A CA 1
ATOM 1800 C C . GLY A 1 242 ? 1.749 -6.705 4.747 1.00 77.12 242 GLY A C 1
ATOM 1801 O O . GLY A 1 242 ? 1.313 -7.861 4.767 1.00 77.12 242 GLY A O 1
ATOM 1802 N N . GLN A 1 243 ? 2.382 -6.149 5.785 1.00 88.88 243 GLN A N 1
ATOM 1803 C CA . GLN A 1 243 ? 2.528 -6.825 7.072 1.00 88.88 243 GLN A CA 1
ATOM 1804 C C . GLN A 1 243 ? 1.444 -6.429 8.071 1.00 88.88 243 GLN A C 1
ATOM 1806 O O . GLN A 1 243 ? 0.916 -7.303 8.762 1.00 88.88 243 GLN A O 1
ATOM 1811 N N . VAL A 1 244 ? 1.093 -5.142 8.131 1.00 94.56 244 VAL A N 1
ATOM 1812 C CA . VAL A 1 244 ? 0.199 -4.586 9.158 1.00 94.56 244 VAL A CA 1
ATOM 1813 C C . VAL A 1 244 ? -0.753 -3.522 8.601 1.00 94.56 244 VAL A C 1
ATOM 1815 O O . VAL A 1 244 ? -0.558 -2.981 7.514 1.00 94.56 244 VAL A O 1
ATOM 1818 N N . VAL A 1 245 ? -1.798 -3.192 9.361 1.00 96.69 245 VAL A N 1
ATOM 1819 C CA . VAL A 1 245 ? -2.591 -1.971 9.168 1.00 96.69 245 VAL A CA 1
ATOM 1820 C C . VAL A 1 245 ? -2.185 -0.957 10.237 1.00 96.69 245 VAL A C 1
ATOM 1822 O O . VAL A 1 245 ? -2.563 -1.142 11.398 1.00 96.69 245 VAL A O 1
ATOM 1825 N N . PRO A 1 246 ? -1.436 0.105 9.889 1.00 96.31 246 PRO A N 1
ATOM 1826 C CA . PRO A 1 246 ? -1.106 1.155 10.839 1.00 96.31 246 PRO A CA 1
ATOM 1827 C C . PRO A 1 246 ? -2.350 1.990 11.161 1.00 96.31 246 PRO A C 1
ATOM 1829 O O . PRO A 1 246 ? -3.038 2.485 10.265 1.00 96.31 246 PRO A O 1
ATOM 1832 N N . VAL A 1 247 ? -2.637 2.171 12.446 1.00 97.25 247 VAL A N 1
ATOM 1833 C CA . VAL A 1 247 ? -3.777 2.945 12.943 1.00 97.25 247 VAL A CA 1
ATOM 1834 C C . VAL A 1 247 ? -3.264 4.052 13.845 1.00 97.25 247 VAL A C 1
ATOM 1836 O O . VAL A 1 247 ? -2.747 3.803 14.934 1.00 97.25 247 VAL A O 1
ATOM 1839 N N . GLY A 1 248 ? -3.417 5.287 13.379 1.00 96.94 248 GLY A N 1
ATOM 1840 C CA . GLY A 1 248 ? -3.130 6.473 14.165 1.00 96.94 248 GLY A CA 1
ATOM 1841 C C . GLY A 1 248 ? -4.255 6.733 15.156 1.00 96.94 248 GLY A C 1
ATOM 1842 O O . GLY A 1 248 ? -5.407 6.905 14.752 1.00 96.94 248 GLY A O 1
ATOM 1843 N N . VAL A 1 249 ? -3.923 6.802 16.442 1.00 97.44 249 VAL A N 1
ATOM 1844 C CA . VAL A 1 249 ? -4.890 7.067 17.516 1.00 97.44 249 VAL A CA 1
ATOM 1845 C C . VAL A 1 249 ? -4.525 8.316 18.315 1.00 97.44 249 VAL A C 1
ATOM 1847 O O . VAL A 1 249 ? -3.347 8.635 18.479 1.00 97.44 249 VAL A O 1
ATOM 1850 N N . THR A 1 250 ? -5.541 9.009 18.825 1.00 94.94 250 THR A N 1
ATOM 1851 C CA . THR A 1 250 ? -5.428 10.071 19.836 1.00 94.94 250 THR A CA 1
ATOM 1852 C C . THR A 1 250 ? -6.229 9.699 21.089 1.00 94.94 250 THR A C 1
ATOM 1854 O O . THR A 1 250 ? -7.162 8.891 21.027 1.00 94.94 250 THR A O 1
ATOM 1857 N N . GLY A 1 251 ? -5.872 10.292 22.234 1.00 91.12 251 GLY A N 1
ATOM 1858 C CA . GLY A 1 251 ? -6.466 9.973 23.538 1.00 91.12 251 GLY A CA 1
ATOM 1859 C C . GLY A 1 251 ? -5.650 8.922 24.293 1.00 91.12 251 GLY A C 1
ATOM 1860 O O . GLY A 1 251 ? -4.437 9.069 24.424 1.00 91.12 251 GLY A O 1
ATOM 1861 N N . ASP A 1 252 ? -6.306 7.871 24.788 1.00 95.31 252 ASP A N 1
ATOM 1862 C CA . ASP A 1 252 ? -5.661 6.787 25.544 1.00 95.31 252 ASP A CA 1
ATOM 1863 C C . ASP A 1 252 ? -4.963 5.776 24.606 1.00 95.31 252 ASP A C 1
ATOM 1865 O O . ASP A 1 252 ? -5.528 4.754 24.203 1.00 95.31 252 ASP A O 1
ATOM 1869 N N . VAL A 1 253 ? -3.726 6.099 24.207 1.00 96.25 253 VAL A N 1
ATOM 1870 C CA . VAL A 1 253 ? -2.912 5.300 23.268 1.00 96.25 253 VAL A CA 1
ATOM 1871 C C . VAL A 1 253 ? -2.568 3.922 23.838 1.00 96.25 253 VAL A C 1
ATOM 1873 O O . VAL A 1 253 ? -2.561 2.938 23.097 1.00 96.25 253 VAL A O 1
ATOM 1876 N N . GLU A 1 254 ? -2.299 3.830 25.140 1.00 97.12 254 GLU A N 1
ATOM 1877 C CA . GLU A 1 254 ? -1.931 2.565 25.785 1.00 97.12 254 GLU A CA 1
ATOM 1878 C C . GLU A 1 254 ? -3.116 1.601 25.823 1.00 97.12 254 GLU A C 1
ATOM 1880 O O . GLU A 1 254 ? -2.982 0.433 25.445 1.00 97.12 254 GLU A O 1
ATOM 1885 N N . ARG A 1 255 ? -4.317 2.094 26.151 1.00 97.44 255 ARG A N 1
ATOM 1886 C CA . ARG A 1 255 ? -5.534 1.286 26.014 1.00 97.44 255 ARG A CA 1
ATOM 1887 C C . ARG A 1 255 ? -5.771 0.869 24.567 1.00 97.44 255 ARG A C 1
ATOM 1889 O O . ARG A 1 255 ? -6.091 -0.291 24.314 1.00 97.44 255 ARG A O 1
ATOM 1896 N N . ALA A 1 256 ? -5.579 1.775 23.609 1.00 98.00 256 ALA A N 1
ATOM 1897 C CA . ALA A 1 256 ? -5.727 1.451 22.193 1.00 98.00 256 ALA A CA 1
ATOM 1898 C C . ALA A 1 256 ? -4.769 0.329 21.749 1.00 98.00 256 ALA A C 1
ATOM 1900 O O . ALA A 1 256 ? -5.200 -0.594 21.057 1.00 98.00 256 ALA A O 1
ATOM 1901 N N . ARG A 1 257 ? -3.502 0.359 22.193 1.00 97.81 257 ARG A N 1
ATOM 1902 C CA . ARG A 1 257 ? -2.501 -0.699 21.950 1.00 97.81 257 ARG A CA 1
ATOM 1903 C C . ARG A 1 257 ? -2.927 -2.058 22.497 1.00 97.81 257 ARG A C 1
ATOM 1905 O O . ARG A 1 257 ? -2.656 -3.067 21.853 1.00 97.81 257 ARG A O 1
ATOM 1912 N N . ALA A 1 258 ? -3.603 -2.092 23.642 1.00 97.88 258 ALA A N 1
ATOM 1913 C CA . ALA A 1 258 ? -4.092 -3.334 24.234 1.00 97.88 258 ALA A CA 1
ATOM 1914 C C . ALA A 1 258 ? -5.375 -3.852 23.557 1.00 97.88 258 ALA A C 1
ATOM 1916 O O . ALA A 1 258 ? -5.485 -5.037 23.235 1.00 97.88 258 ALA A O 1
ATOM 1917 N N . GLU A 1 259 ? -6.359 -2.979 23.331 1.00 98.19 259 GLU A N 1
ATOM 1918 C CA . GLU A 1 259 ? -7.710 -3.396 22.942 1.00 98.19 259 GLU A CA 1
ATOM 1919 C C . GLU A 1 259 ? -7.897 -3.566 21.430 1.00 98.19 259 GLU A C 1
ATOM 1921 O O . GLU A 1 259 ? -8.574 -4.504 20.993 1.00 98.19 259 GLU A O 1
ATOM 1926 N N . ILE A 1 260 ? -7.317 -2.678 20.613 1.00 97.94 260 ILE A N 1
ATOM 1927 C CA . ILE A 1 260 ? -7.552 -2.684 19.164 1.00 97.94 260 ILE A CA 1
ATOM 1928 C C . ILE A 1 260 ? -7.015 -3.972 18.517 1.00 97.94 260 ILE A C 1
ATOM 1930 O O . ILE A 1 260 ? -7.805 -4.666 17.865 1.00 97.94 260 ILE A O 1
ATOM 1934 N N . PRO A 1 261 ? -5.739 -4.371 18.706 1.00 97.94 261 PRO A N 1
ATOM 1935 C CA . PRO A 1 261 ? -5.235 -5.619 18.133 1.00 97.94 261 PRO A CA 1
ATOM 1936 C C . PRO A 1 261 ? -6.014 -6.848 18.619 1.00 97.94 261 PRO A C 1
ATOM 1938 O O . PRO A 1 261 ? -6.259 -7.769 17.841 1.00 97.94 261 PRO A O 1
ATOM 1941 N N . HIS A 1 262 ? -6.474 -6.848 19.877 1.00 97.56 262 HIS A N 1
ATOM 1942 C CA . HIS A 1 262 ? -7.259 -7.951 20.431 1.00 97.56 262 HIS A CA 1
ATOM 1943 C C . HIS A 1 262 ? -8.612 -8.131 19.721 1.00 97.56 262 HIS A C 1
ATOM 1945 O O . HIS A 1 262 ? -9.010 -9.262 19.418 1.00 97.56 262 HIS A O 1
ATOM 1951 N N . ARG A 1 263 ? -9.311 -7.029 19.401 1.00 97.88 263 ARG A N 1
ATOM 1952 C CA . ARG A 1 263 ? -10.570 -7.069 18.632 1.00 97.88 263 ARG A CA 1
ATOM 1953 C C . ARG A 1 263 ? -10.359 -7.631 17.225 1.00 97.88 263 ARG A C 1
ATOM 1955 O O . ARG A 1 263 ? -11.212 -8.364 16.729 1.00 97.88 263 ARG A O 1
ATOM 1962 N N . TYR A 1 264 ? -9.223 -7.325 16.600 1.00 97.38 264 TYR A N 1
ATOM 1963 C CA . TYR A 1 264 ? -8.901 -7.711 15.222 1.00 97.38 264 TYR A CA 1
ATOM 1964 C C . TYR A 1 264 ? -7.917 -8.888 15.126 1.00 97.38 264 TYR A C 1
ATOM 1966 O O . TYR A 1 264 ? -7.175 -8.994 14.155 1.00 97.38 264 TYR A O 1
ATOM 1974 N N . ARG A 1 265 ? -7.933 -9.797 16.110 1.00 94.25 265 ARG A N 1
ATOM 1975 C CA . ARG A 1 265 ? -6.972 -10.910 16.253 1.00 94.25 265 ARG A CA 1
ATOM 1976 C C . ARG A 1 265 ? -6.845 -11.867 15.059 1.00 94.25 265 ARG A C 1
ATOM 1978 O O . ARG A 1 265 ? -5.855 -12.584 14.965 1.00 94.25 265 ARG A O 1
ATOM 1985 N N . SER A 1 266 ? -7.843 -11.942 14.181 1.00 94.56 266 SER A N 1
ATOM 1986 C CA . SER A 1 266 ? -7.795 -12.768 12.970 1.00 94.56 266 SER A CA 1
ATOM 1987 C C . SER A 1 266 ? -7.398 -11.930 11.753 1.00 94.56 266 SER A C 1
ATOM 1989 O O . SER A 1 266 ? -7.771 -10.770 11.650 1.00 94.56 266 SER A O 1
ATOM 1991 N N . GLY A 1 267 ? -6.685 -12.501 10.780 1.00 94.50 267 GLY A N 1
ATOM 1992 C CA . GLY A 1 267 ? -6.335 -11.802 9.533 1.00 94.50 267 GLY A CA 1
ATOM 1993 C C . GLY A 1 267 ? -5.180 -10.804 9.681 1.00 94.50 267 GLY A C 1
ATOM 1994 O O . GLY A 1 267 ? -4.202 -11.098 10.361 1.00 94.50 267 GLY A O 1
ATOM 1995 N N . VAL A 1 268 ? -5.271 -9.655 8.999 1.00 96.06 268 VAL A N 1
ATOM 1996 C CA . VAL A 1 268 ? -4.189 -8.653 8.961 1.00 96.06 268 VAL A CA 1
ATOM 1997 C C . VAL A 1 268 ? -4.000 -8.011 10.347 1.00 96.06 268 VAL A C 1
ATOM 1999 O O . VAL A 1 268 ? -4.975 -7.445 10.857 1.00 96.06 268 VAL A O 1
ATOM 2002 N N . PRO A 1 269 ? -2.793 -8.079 10.948 1.00 96.94 269 PRO A N 1
ATOM 2003 C CA . PRO A 1 269 ? -2.475 -7.444 12.220 1.00 96.94 269 PRO A CA 1
ATOM 2004 C C . PRO A 1 269 ? -2.651 -5.929 12.166 1.00 96.94 269 PRO A C 1
ATOM 2006 O O . PRO A 1 269 ? -2.481 -5.303 11.120 1.00 96.94 269 PRO A O 1
ATOM 2009 N N . VAL A 1 270 ? -2.960 -5.344 13.319 1.00 97.25 270 VAL A N 1
ATOM 2010 C CA . VAL A 1 270 ? -3.132 -3.900 13.481 1.00 97.25 270 VAL A CA 1
ATOM 2011 C C . VAL A 1 270 ? -2.007 -3.367 14.351 1.00 97.25 270 VAL A C 1
ATOM 2013 O O . VAL A 1 270 ? -1.784 -3.879 15.446 1.00 97.25 270 VAL A O 1
ATOM 2016 N N . GLU A 1 271 ? -1.321 -2.338 13.868 1.00 96.56 271 GLU A N 1
ATOM 2017 C CA . GLU A 1 271 ? -0.271 -1.644 14.608 1.00 96.56 271 GLU A CA 1
ATOM 2018 C C . GLU A 1 271 ? -0.776 -0.269 15.040 1.00 96.56 271 GLU A C 1
ATOM 2020 O O . GLU A 1 271 ? -1.300 0.493 14.228 1.00 96.56 271 GLU A O 1
ATOM 2025 N N . ILE A 1 272 ? -0.630 0.056 16.324 1.00 97.44 272 ILE A N 1
ATOM 2026 C CA . ILE A 1 272 ? -1.094 1.332 16.871 1.00 97.44 272 ILE A CA 1
ATOM 2027 C C . ILE A 1 272 ? 0.045 2.340 16.901 1.00 97.44 272 ILE A C 1
ATOM 2029 O O . ILE A 1 272 ? 1.038 2.164 17.610 1.00 97.44 272 ILE A O 1
ATOM 2033 N N . ILE A 1 273 ? -0.160 3.440 16.184 1.00 96.12 273 ILE A N 1
ATOM 2034 C CA . ILE A 1 273 ? 0.758 4.570 16.117 1.00 96.12 273 ILE A CA 1
ATOM 2035 C C . ILE A 1 273 ? 0.138 5.725 16.899 1.00 96.12 273 ILE A C 1
ATOM 2037 O O . ILE A 1 273 ? -1.031 6.069 16.713 1.00 96.12 273 ILE A O 1
ATOM 2041 N N . GLU A 1 274 ? 0.924 6.349 17.772 1.00 94.62 274 GLU A N 1
ATOM 2042 C CA . GLU A 1 274 ? 0.506 7.594 18.408 1.00 94.62 274 GLU A CA 1
ATOM 2043 C C . GLU A 1 274 ? 0.379 8.672 17.327 1.00 94.62 274 GLU A C 1
ATOM 2045 O O . GLU A 1 274 ? 1.369 9.120 16.739 1.00 94.62 274 GLU A O 1
ATOM 2050 N N . HIS A 1 275 ? -0.851 9.103 17.057 1.00 89.75 275 HIS A N 1
ATOM 2051 C CA . HIS A 1 275 ? -1.081 10.203 16.144 1.00 89.75 275 HIS A CA 1
ATOM 2052 C C . HIS A 1 275 ? -0.866 11.501 16.910 1.00 89.75 275 HIS A C 1
ATOM 2054 O O . HIS A 1 275 ? -1.802 12.085 17.457 1.00 89.75 275 HIS A O 1
ATOM 2060 N N . LYS A 1 276 ? 0.381 11.974 16.950 1.00 84.81 276 LYS A N 1
ATOM 2061 C CA . LYS A 1 276 ? 0.666 13.313 17.461 1.00 84.81 276 LYS A CA 1
ATOM 2062 C C . LYS A 1 276 ? -0.078 14.294 16.575 1.00 84.81 276 LYS A C 1
ATOM 2064 O O . LYS A 1 276 ? 0.307 14.520 15.427 1.00 84.81 276 LYS A O 1
ATOM 2069 N N . ALA A 1 277 ? -1.176 14.842 17.097 1.00 70.69 277 ALA A N 1
ATOM 2070 C CA . ALA A 1 277 ? -1.810 15.989 16.488 1.00 70.69 277 ALA A CA 1
ATOM 2071 C C . ALA A 1 277 ? -0.689 17.002 16.293 1.00 70.69 277 ALA A C 1
ATOM 2073 O O . ALA A 1 277 ? -0.056 17.433 17.259 1.00 70.69 277 ALA A O 1
ATOM 2074 N N . ILE A 1 278 ? -0.390 17.325 15.037 1.00 53.84 278 ILE A N 1
ATOM 2075 C CA . ILE A 1 278 ? 0.432 18.481 14.732 1.00 53.84 278 ILE A CA 1
ATOM 2076 C C . ILE A 1 278 ? -0.464 19.658 15.113 1.00 53.84 278 ILE A C 1
ATOM 2078 O O . ILE A 1 278 ? -1.131 20.241 14.262 1.00 53.84 278 ILE A O 1
ATOM 2082 N N . PHE A 1 279 ? -0.557 19.936 16.418 1.00 42.44 279 PHE A N 1
ATOM 2083 C CA . PHE A 1 279 ? -1.121 21.152 16.959 1.00 42.44 279 PHE A CA 1
ATOM 2084 C C . PHE A 1 279 ? -0.207 22.249 16.440 1.00 42.44 279 PHE A C 1
ATOM 2086 O O . PHE A 1 279 ? 0.797 22.622 17.041 1.00 42.44 279 PHE A O 1
ATOM 2093 N N . ARG A 1 280 ? -0.547 22.739 15.251 1.00 36.91 280 ARG A N 1
ATOM 2094 C CA . ARG A 1 280 ? -0.286 24.119 14.905 1.00 36.91 280 ARG A CA 1
ATOM 2095 C C . ARG A 1 280 ? -1.147 24.898 15.890 1.00 36.91 280 ARG A C 1
ATOM 2097 O O . ARG A 1 280 ? -2.340 25.055 15.663 1.00 36.91 280 ARG A O 1
ATOM 2104 N N . ALA A 1 281 ? -0.576 25.224 17.048 1.00 37.03 281 ALA A N 1
ATOM 2105 C CA . ALA A 1 281 ? -1.083 26.317 17.855 1.00 37.03 281 ALA A CA 1
ATOM 2106 C C . ALA A 1 281 ? -0.990 27.540 16.937 1.00 37.03 281 ALA A C 1
ATOM 2108 O O . ALA A 1 281 ? 0.115 27.962 16.588 1.00 37.03 281 ALA A O 1
ATOM 2109 N N . TRP A 1 282 ? -2.141 27.927 16.393 1.00 37.53 282 TRP A N 1
ATOM 2110 C CA . TRP A 1 282 ? -2.307 29.122 15.579 1.00 37.53 282 TRP A CA 1
ATOM 2111 C C . TRP A 1 282 ? -2.307 30.343 16.488 1.00 37.53 282 TRP A C 1
ATOM 2113 O O . TRP A 1 282 ? -2.902 30.240 17.585 1.00 37.53 282 TRP A O 1
#